Protein AF-A0A850NLE8-F1 (afdb_monomer)

Radius of gyration: 27.55 Å; Cα contacts (8 Å, |Δi|>4): 163; chains: 1; bounding box: 60×73×73 Å

Structure (mmCIF, N/CA/C/O backbone):
data_AF-A0A850NLE8-F1
#
_entry.id   AF-A0A850NLE8-F1
#
loop_
_atom_site.group_PDB
_atom_site.id
_atom_site.type_symbol
_atom_site.label_atom_id
_atom_site.label_alt_id
_atom_site.label_comp_id
_atom_site.label_asym_id
_atom_site.label_entity_id
_atom_site.label_seq_id
_atom_site.pdbx_PDB_ins_code
_atom_site.Cartn_x
_atom_site.Cartn_y
_atom_site.Cartn_z
_atom_site.occupancy
_atom_site.B_iso_or_equiv
_atom_site.auth_seq_id
_atom_site.auth_comp_id
_atom_site.auth_asym_id
_atom_site.auth_atom_id
_atom_site.pdbx_PDB_model_num
ATOM 1 N N . MET A 1 1 ? -23.170 -48.703 -25.202 1.00 55.44 1 MET A N 1
ATOM 2 C CA . MET A 1 1 ? -22.536 -47.476 -24.677 1.00 55.44 1 MET A CA 1
ATOM 3 C C . MET A 1 1 ? -23.096 -47.227 -23.287 1.00 55.44 1 MET A C 1
ATOM 5 O O . MET A 1 1 ? -24.312 -47.170 -23.138 1.00 55.44 1 MET A O 1
ATOM 9 N N . ASP A 1 2 ? -22.240 -47.233 -22.271 1.00 67.06 2 ASP A N 1
ATOM 10 C CA . ASP A 1 2 ? -22.662 -47.245 -20.869 1.00 67.06 2 ASP A CA 1
ATOM 11 C C . ASP A 1 2 ? -23.082 -45.834 -20.425 1.00 67.06 2 ASP A C 1
ATOM 13 O O . ASP A 1 2 ? -22.255 -44.921 -20.351 1.00 67.06 2 ASP A O 1
ATOM 17 N N . ARG A 1 3 ? -24.380 -45.639 -20.161 1.00 65.38 3 ARG A N 1
ATOM 18 C CA . ARG A 1 3 ? -24.982 -44.323 -19.859 1.00 65.38 3 ARG A CA 1
ATOM 19 C C . ARG A 1 3 ? -24.340 -43.651 -18.641 1.00 65.38 3 ARG A C 1
ATOM 21 O O . ARG A 1 3 ? -24.308 -42.428 -18.553 1.00 65.38 3 ARG A O 1
ATOM 28 N N . ARG A 1 4 ? -23.767 -44.444 -17.732 1.00 69.25 4 ARG A N 1
ATOM 29 C CA . ARG A 1 4 ? -23.094 -43.954 -16.524 1.00 69.25 4 ARG A CA 1
ATOM 30 C C . ARG A 1 4 ? -21.695 -43.385 -16.807 1.00 69.25 4 ARG A C 1
ATOM 32 O O . ARG A 1 4 ? -21.212 -42.571 -16.026 1.00 69.25 4 ARG A O 1
ATOM 39 N N . LYS A 1 5 ? -21.055 -43.761 -17.924 1.00 57.91 5 LYS A N 1
ATOM 40 C CA . LYS A 1 5 ? -19.767 -43.184 -18.350 1.00 57.91 5 LYS A CA 1
ATOM 41 C C . LYS A 1 5 ? -19.947 -41.849 -19.075 1.00 57.91 5 LYS A C 1
ATOM 43 O O . LYS A 1 5 ? -19.221 -40.918 -18.755 1.00 57.91 5 LYS A O 1
ATOM 48 N N . SER A 1 6 ? -20.960 -41.706 -19.937 1.00 57.41 6 SER A N 1
ATOM 49 C CA . SER A 1 6 ? -21.241 -40.427 -20.617 1.00 57.41 6 SER A CA 1
ATOM 50 C C . SER A 1 6 ? -21.606 -39.290 -19.657 1.00 57.41 6 SER A C 1
ATOM 52 O O . SER A 1 6 ? -21.217 -38.154 -19.899 1.00 57.41 6 SER A O 1
ATOM 54 N N . LEU A 1 7 ? -22.287 -39.580 -18.541 1.00 57.16 7 LEU A N 1
ATOM 55 C CA . LEU A 1 7 ? -22.604 -38.561 -17.530 1.00 57.16 7 LEU A CA 1
ATOM 56 C C . LEU A 1 7 ? -21.369 -38.085 -16.747 1.00 57.16 7 LEU A C 1
ATOM 58 O O . LEU A 1 7 ? -21.300 -36.918 -16.381 1.00 57.16 7 LEU A O 1
ATOM 62 N N . LYS A 1 8 ? -20.357 -38.941 -16.548 1.00 51.94 8 LYS A N 1
ATOM 63 C CA . LYS A 1 8 ? -19.088 -38.530 -15.919 1.00 51.94 8 LYS A CA 1
ATOM 64 C C . LYS A 1 8 ? -18.238 -37.653 -16.843 1.00 51.94 8 LYS A C 1
ATOM 66 O O . LYS A 1 8 ? -17.528 -36.780 -16.363 1.00 51.94 8 LYS A O 1
ATOM 71 N N . SER A 1 9 ? -18.339 -37.855 -18.155 1.00 54.16 9 SER A N 1
ATOM 72 C CA . SER A 1 9 ? -17.618 -37.063 -19.160 1.00 54.16 9 SER A CA 1
ATOM 73 C C . SER A 1 9 ? -18.205 -35.664 -19.376 1.00 54.16 9 SER A C 1
ATOM 75 O O . SER A 1 9 ? -17.470 -34.765 -19.758 1.00 54.16 9 SER A O 1
ATOM 77 N N . ILE A 1 10 ? -19.502 -35.463 -19.108 1.00 56.09 10 ILE A N 1
ATOM 78 C CA . ILE A 1 10 ? -20.155 -34.145 -19.208 1.00 56.09 10 ILE A CA 1
ATOM 79 C C . ILE A 1 10 ? -19.824 -33.263 -17.994 1.00 56.09 10 ILE A C 1
ATOM 81 O O . ILE A 1 10 ? -19.657 -32.060 -18.151 1.00 56.09 10 ILE A O 1
ATOM 85 N N . VAL A 1 11 ? -19.633 -33.851 -16.808 1.00 50.78 11 VAL A N 1
ATOM 86 C CA . VAL A 1 11 ? -19.236 -33.109 -15.593 1.00 50.78 11 VAL A CA 1
ATOM 87 C C . VAL A 1 11 ? -17.755 -32.699 -15.614 1.00 50.78 11 VAL A C 1
ATOM 89 O O . VAL A 1 11 ? -17.390 -31.696 -15.014 1.00 50.78 11 VAL A O 1
ATOM 92 N N . LEU A 1 12 ? -16.899 -33.413 -16.352 1.00 44.28 12 LEU A N 1
ATOM 93 C CA . LEU A 1 12 ? -15.485 -33.041 -16.518 1.00 44.28 12 LEU A CA 1
ATOM 94 C C . LEU A 1 12 ? -15.235 -31.991 -17.621 1.00 44.28 12 LEU A C 1
ATOM 96 O O . LEU A 1 12 ? -14.109 -31.526 -17.762 1.00 44.28 12 LEU A O 1
ATOM 100 N N . GLY A 1 13 ? -16.253 -31.627 -18.409 1.00 43.44 13 GLY A N 1
ATOM 101 C CA . GLY A 1 13 ? -16.110 -30.736 -19.568 1.00 43.44 13 GLY A CA 1
ATOM 102 C C . GLY A 1 13 ? -16.433 -29.259 -19.319 1.00 43.44 13 GLY A C 1
ATOM 103 O O . GLY A 1 13 ? -16.280 -28.460 -20.236 1.00 43.44 13 GLY A O 1
ATOM 104 N N . SER A 1 14 ? -16.890 -28.879 -18.122 1.00 43.62 14 SER A N 1
ATOM 105 C CA . SER A 1 14 ? -17.464 -27.548 -17.849 1.00 43.62 14 SER A CA 1
ATOM 106 C C . SER A 1 14 ? -16.644 -26.647 -16.912 1.00 43.62 14 SER A C 1
ATOM 108 O O . SER A 1 14 ? -17.160 -25.627 -16.473 1.00 43.62 14 SER A O 1
ATOM 110 N N . VAL A 1 15 ? -15.381 -26.970 -16.609 1.00 43.25 15 VAL A N 1
ATOM 111 C CA . VAL A 1 15 ? -14.569 -26.193 -15.637 1.00 43.25 15 VAL A CA 1
ATOM 112 C C . VAL A 1 15 ? -13.589 -25.195 -16.291 1.00 43.25 15 VAL A C 1
ATOM 114 O O . VAL A 1 15 ? -12.954 -24.414 -15.600 1.00 43.25 15 VAL A O 1
ATOM 117 N N . ALA A 1 16 ? -13.490 -25.117 -17.621 1.00 42.38 16 ALA A N 1
ATOM 118 C CA . ALA A 1 16 ? -12.456 -24.297 -18.278 1.00 42.38 16 ALA A CA 1
ATOM 119 C C . ALA A 1 16 ? -12.892 -22.890 -18.761 1.00 42.38 16 ALA A C 1
ATOM 121 O O . ALA A 1 16 ? -12.189 -22.296 -19.572 1.00 42.38 16 ALA A O 1
ATOM 122 N N . GLY A 1 17 ? -14.024 -22.329 -18.317 1.00 42.91 17 GLY A N 1
ATOM 123 C CA . GLY A 1 17 ? -14.514 -21.064 -18.894 1.00 42.91 17 GLY A CA 1
ATOM 124 C C . GLY A 1 17 ? -15.485 -20.265 -18.033 1.00 42.91 17 GLY A C 1
ATOM 125 O O . GLY A 1 17 ? -16.560 -19.916 -18.508 1.00 42.91 17 GLY A O 1
ATOM 126 N N . GLY A 1 18 ? -15.123 -19.987 -16.780 1.00 41.53 18 GLY A N 1
ATOM 127 C CA . GLY A 1 18 ? -15.963 -19.224 -15.854 1.00 41.53 18 GLY A CA 1
ATOM 128 C C . GLY A 1 18 ? -15.169 -18.385 -14.856 1.00 41.53 18 GLY A C 1
ATOM 129 O O . GLY A 1 18 ? -15.418 -18.482 -13.665 1.00 41.53 18 GLY A O 1
ATOM 130 N N . LEU A 1 19 ? -14.209 -17.586 -15.327 1.00 43.12 19 LEU A N 1
ATOM 131 C CA . LEU A 1 19 ? -13.630 -16.478 -14.556 1.00 43.12 19 LEU A CA 1
ATOM 132 C C . LEU A 1 19 ? -13.976 -15.168 -15.259 1.00 43.12 19 LEU A C 1
ATOM 134 O O . LEU A 1 19 ? -13.164 -14.576 -15.960 1.00 43.12 19 LEU A O 1
ATOM 138 N N . ALA A 1 20 ? -15.230 -14.759 -15.119 1.00 47.19 20 ALA A N 1
ATOM 139 C CA . ALA A 1 20 ? -15.647 -13.378 -15.292 1.00 47.19 20 ALA A CA 1
ATOM 140 C C . ALA A 1 20 ? -16.994 -13.207 -14.585 1.00 47.19 20 ALA A C 1
ATOM 142 O O . ALA A 1 20 ? -17.909 -13.995 -14.810 1.00 47.19 20 ALA A O 1
ATOM 143 N N . ILE A 1 21 ? -17.106 -12.126 -13.812 1.00 47.03 21 ILE A N 1
ATOM 144 C CA . ILE A 1 21 ? -18.276 -11.644 -13.060 1.00 47.03 21 ILE A CA 1
ATOM 145 C C . ILE A 1 21 ? -18.345 -12.119 -11.598 1.00 47.03 21 ILE A C 1
ATOM 147 O O . ILE A 1 21 ? -19.218 -12.883 -11.203 1.00 47.03 21 ILE A O 1
ATOM 151 N N . HIS A 1 22 ? -17.485 -11.525 -10.768 1.00 38.44 22 HIS A N 1
ATOM 152 C CA . HIS A 1 22 ? -17.896 -11.053 -9.445 1.00 38.44 22 HIS A CA 1
ATOM 153 C C . HIS A 1 22 ? -17.822 -9.523 -9.447 1.00 38.44 22 HIS A C 1
ATOM 155 O O . HIS A 1 22 ? -16.782 -8.920 -9.215 1.00 38.44 22 HIS A O 1
ATOM 161 N N . GLY A 1 23 ? -18.945 -8.900 -9.794 1.00 38.19 23 GLY A N 1
ATOM 162 C CA . GLY A 1 23 ? -19.205 -7.481 -9.605 1.00 38.19 23 GLY A CA 1
ATOM 163 C C . GLY A 1 23 ? -20.579 -7.348 -8.958 1.00 38.19 23 GLY A C 1
ATOM 164 O O . GLY A 1 23 ? -21.568 -7.787 -9.540 1.00 38.19 23 GLY A O 1
ATOM 165 N N . CYS A 1 24 ? -20.605 -6.755 -7.761 1.00 44.88 24 CYS A N 1
ATOM 166 C CA . CYS A 1 24 ? -21.780 -6.340 -6.979 1.00 44.88 24 CYS A CA 1
ATOM 167 C C . CYS A 1 24 ? -22.590 -7.425 -6.226 1.00 44.88 24 CYS A C 1
ATOM 169 O O . CYS A 1 24 ? -23.691 -7.767 -6.653 1.00 44.88 24 CYS A O 1
ATOM 171 N N . LYS A 1 25 ? -22.118 -7.849 -5.036 1.00 35.03 25 LYS A N 1
ATOM 172 C CA . LYS A 1 25 ? -22.811 -7.807 -3.710 1.00 35.03 25 LYS A CA 1
ATOM 173 C C . LYS A 1 25 ? -22.182 -8.774 -2.688 1.00 35.03 25 LYS A C 1
ATOM 175 O O . LYS A 1 25 ? -21.590 -9.762 -3.108 1.00 35.03 25 LYS A O 1
ATOM 180 N N . PRO A 1 26 ? -22.306 -8.491 -1.372 1.00 44.69 26 PRO A N 1
ATOM 181 C CA . PRO A 1 26 ? -21.491 -9.112 -0.342 1.00 44.69 26 PRO A CA 1
ATOM 182 C C . PRO A 1 26 ? -22.035 -10.499 -0.008 1.00 44.69 26 PRO A C 1
ATOM 184 O O . PRO A 1 26 ? -23.179 -10.654 0.423 1.00 44.69 26 PRO A O 1
ATOM 187 N N . SER A 1 27 ? -21.201 -11.505 -0.204 1.00 34.91 27 SER A N 1
ATOM 188 C CA . SER A 1 27 ? -21.327 -12.793 0.459 1.00 34.91 27 SER A CA 1
ATOM 189 C C . SER A 1 27 ? -20.101 -12.936 1.340 1.00 34.91 27 SER A C 1
ATOM 191 O O . SER A 1 27 ? -18.979 -12.894 0.850 1.00 34.91 27 SER A O 1
ATOM 193 N N . THR A 1 28 ? -20.357 -13.041 2.639 1.00 39.09 28 THR A N 1
ATOM 194 C CA . THR A 1 28 ? -19.422 -13.401 3.701 1.00 39.09 28 THR A CA 1
ATOM 195 C C . THR A 1 28 ? -18.919 -14.827 3.481 1.00 39.09 28 THR A C 1
ATOM 197 O O . THR A 1 28 ? -19.343 -15.778 4.130 1.00 39.09 28 THR A O 1
ATOM 200 N N . GLU A 1 29 ? -18.027 -14.977 2.516 1.00 37.56 29 GLU A N 1
ATOM 201 C CA . GLU A 1 29 ? -17.017 -16.023 2.498 1.00 37.56 29 GLU A CA 1
ATOM 202 C C . GLU A 1 29 ? -15.709 -15.264 2.684 1.00 37.56 29 GLU A C 1
ATOM 204 O O . GLU A 1 29 ? -15.444 -14.335 1.924 1.00 37.56 29 GLU A O 1
ATOM 209 N N . GLY A 1 30 ? -14.992 -15.558 3.775 1.00 37.97 30 GLY A N 1
ATOM 210 C CA . GLY A 1 30 ? -13.814 -14.796 4.177 1.00 37.97 30 GLY A CA 1
ATOM 211 C C . GLY A 1 30 ? -12.884 -14.608 2.990 1.00 37.97 30 GLY A C 1
ATOM 212 O O . GLY A 1 30 ? -12.596 -15.572 2.279 1.00 37.97 30 GLY A O 1
ATOM 213 N N . THR A 1 31 ? -12.481 -13.364 2.753 1.00 41.16 31 THR A N 1
ATOM 214 C CA . THR A 1 31 ? -11.562 -13.017 1.673 1.00 41.16 31 THR A CA 1
ATOM 215 C C . THR A 1 31 ? -10.220 -13.679 1.979 1.00 41.16 31 THR A C 1
ATOM 217 O O . THR A 1 31 ? -9.375 -13.107 2.662 1.00 41.16 31 THR A O 1
ATOM 220 N N . GLU A 1 32 ? -10.034 -14.929 1.553 1.00 45.91 32 GLU A N 1
ATOM 221 C CA . GLU A 1 32 ? -8.716 -15.548 1.551 1.00 45.91 32 GLU A CA 1
ATOM 222 C C . GLU A 1 32 ? -7.844 -14.732 0.600 1.00 45.91 32 GLU A C 1
ATOM 224 O O . GLU A 1 32 ? -8.217 -14.492 -0.553 1.00 45.91 32 GLU A O 1
ATOM 229 N N . LEU A 1 33 ? -6.695 -14.279 1.103 1.00 56.19 33 LEU A N 1
ATOM 230 C CA . LEU A 1 33 ? -5.654 -13.694 0.270 1.00 56.19 33 LEU A CA 1
ATOM 231 C C . LEU A 1 33 ? -5.384 -14.655 -0.886 1.00 56.19 33 LEU A C 1
ATOM 233 O O . LEU A 1 33 ? -5.132 -15.843 -0.669 1.00 56.19 33 LEU A O 1
ATOM 237 N N . THR A 1 34 ? -5.474 -14.159 -2.118 1.00 54.97 34 THR A N 1
ATOM 238 C CA . THR A 1 34 ? -5.181 -14.984 -3.285 1.00 54.97 34 THR A CA 1
ATOM 239 C C . THR A 1 34 ? -3.749 -15.490 -3.183 1.00 54.97 34 THR A C 1
ATOM 241 O O . THR A 1 34 ? -2.833 -14.689 -3.018 1.00 54.97 34 THR A O 1
ATOM 244 N N . GLU A 1 35 ? -3.546 -16.811 -3.272 1.00 52.66 35 GLU A N 1
ATOM 245 C CA . GLU A 1 35 ? -2.199 -17.390 -3.255 1.00 52.66 35 GLU A CA 1
ATOM 246 C C . GLU A 1 35 ? -1.383 -16.741 -4.381 1.00 52.66 35 GLU A C 1
ATOM 248 O O . GLU A 1 35 ? -1.706 -16.884 -5.568 1.00 52.66 35 GLU A O 1
ATOM 253 N N . ALA A 1 36 ? -0.347 -15.985 -4.008 1.00 54.59 36 ALA A N 1
ATOM 254 C CA . ALA A 1 36 ? 0.522 -15.342 -4.977 1.00 54.59 36 ALA A CA 1
ATOM 255 C C . ALA A 1 36 ? 1.112 -16.416 -5.913 1.00 54.59 36 ALA A C 1
ATOM 257 O O . ALA A 1 36 ? 1.503 -17.496 -5.455 1.00 54.59 36 ALA A O 1
ATOM 258 N N . PRO A 1 37 ? 1.203 -16.167 -7.233 1.00 51.59 37 PRO A N 1
ATOM 259 C CA . PRO A 1 37 ? 1.774 -17.141 -8.153 1.00 51.59 37 PRO A CA 1
ATOM 260 C C . PRO A 1 37 ? 3.197 -17.508 -7.713 1.00 51.59 37 PRO A C 1
ATOM 262 O O . PRO A 1 37 ? 4.004 -16.632 -7.407 1.00 51.59 37 PRO A O 1
ATOM 265 N N . LYS A 1 38 ? 3.534 -18.805 -7.709 1.00 53.28 38 LYS A N 1
ATOM 266 C CA . LYS A 1 38 ? 4.887 -19.288 -7.382 1.00 53.28 38 LYS A CA 1
ATOM 267 C C . LYS A 1 38 ? 5.873 -18.864 -8.473 1.00 53.28 38 LYS A C 1
ATOM 269 O O . LYS A 1 38 ? 6.105 -19.593 -9.439 1.00 53.28 38 LYS A O 1
ATOM 274 N N . ILE A 1 39 ? 6.434 -17.662 -8.347 1.00 54.84 39 ILE A N 1
ATOM 275 C CA . ILE A 1 39 ? 7.432 -17.139 -9.283 1.00 54.84 39 ILE A CA 1
ATOM 276 C C . ILE A 1 39 ? 8.771 -17.823 -8.996 1.00 54.84 39 ILE A C 1
ATOM 278 O O . ILE A 1 39 ? 9.413 -17.576 -7.978 1.00 54.84 39 ILE A O 1
ATOM 282 N N . THR A 1 40 ? 9.222 -18.678 -9.914 1.00 57.50 40 THR A N 1
ATOM 283 C CA . THR A 1 40 ? 10.575 -19.243 -9.872 1.00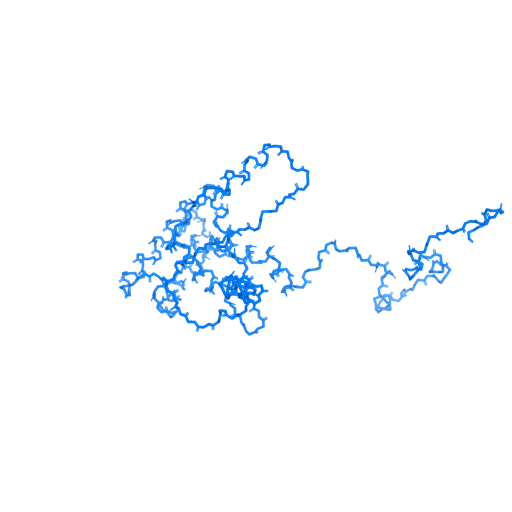 57.50 40 THR A CA 1
ATOM 284 C C . THR A 1 40 ? 11.531 -18.288 -10.578 1.00 57.50 40 THR A C 1
ATOM 286 O O . THR A 1 40 ? 11.570 -18.212 -11.804 1.00 57.50 40 THR A O 1
ATOM 289 N N . TYR A 1 41 ? 12.298 -17.519 -9.804 1.00 57.38 41 TYR A N 1
ATOM 290 C CA . TYR A 1 41 ? 13.336 -16.652 -10.358 1.00 57.38 41 TYR A CA 1
ATOM 291 C C . TYR A 1 41 ? 14.582 -17.482 -10.699 1.00 57.38 41 TYR A C 1
ATOM 293 O O . TYR A 1 41 ? 15.200 -18.043 -9.787 1.00 57.38 41 TYR A O 1
ATOM 301 N N . PRO A 1 42 ? 14.994 -17.574 -11.979 1.00 68.31 42 PRO A N 1
ATOM 302 C CA . PRO A 1 42 ? 16.270 -18.190 -12.310 1.00 68.31 42 PRO A CA 1
ATOM 303 C C . PRO A 1 42 ? 17.405 -17.376 -11.673 1.00 68.31 42 PRO A C 1
ATOM 305 O O . PRO A 1 42 ? 17.434 -16.153 -11.787 1.00 68.31 42 PRO A O 1
ATOM 308 N N . GLY A 1 43 ? 18.340 -18.055 -11.005 1.00 78.62 43 GLY A N 1
ATOM 309 C CA . GLY A 1 43 ? 19.531 -17.426 -10.417 1.00 78.62 43 GLY A CA 1
ATOM 310 C C . GLY A 1 43 ? 19.502 -17.189 -8.903 1.00 78.62 43 GLY A C 1
ATOM 311 O O . GLY A 1 43 ? 20.461 -16.619 -8.393 1.00 78.62 43 GLY A O 1
ATOM 312 N N . ARG A 1 44 ? 18.465 -17.640 -8.183 1.00 85.81 44 ARG A N 1
ATOM 313 C CA . ARG A 1 44 ? 18.450 -17.626 -6.708 1.00 85.81 44 ARG A CA 1
ATOM 314 C C . ARG A 1 44 ? 19.369 -18.694 -6.114 1.00 85.81 44 ARG A C 1
ATOM 316 O O . ARG A 1 44 ? 19.441 -19.809 -6.639 1.00 85.81 44 ARG A O 1
ATOM 323 N N . VAL A 1 45 ? 20.044 -18.373 -5.011 1.00 90.81 45 VAL A N 1
ATOM 324 C CA . VAL A 1 45 ? 20.811 -19.354 -4.226 1.00 90.81 45 VAL A CA 1
ATOM 325 C C . VAL A 1 45 ? 19.880 -20.169 -3.314 1.00 90.81 45 VAL A C 1
ATOM 327 O O . VAL A 1 45 ? 18.801 -19.688 -2.964 1.00 90.81 45 VAL A O 1
ATOM 330 N N . PRO A 1 46 ? 20.260 -21.393 -2.895 1.00 91.31 46 PRO A N 1
ATOM 331 C CA . PRO A 1 46 ? 19.407 -22.235 -2.052 1.00 91.31 46 PRO A CA 1
ATOM 332 C C . PRO A 1 46 ? 18.906 -21.552 -0.771 1.00 91.31 46 PRO A C 1
ATOM 334 O O . PRO A 1 46 ? 17.762 -21.761 -0.391 1.00 91.31 46 PRO A O 1
ATOM 337 N N . GLN A 1 47 ? 19.730 -20.702 -0.151 1.00 89.75 47 GLN A N 1
ATOM 338 C CA . GLN A 1 47 ? 19.369 -19.957 1.059 1.00 89.75 47 GLN A CA 1
ATOM 339 C C . GLN A 1 47 ? 18.237 -18.949 0.812 1.00 89.75 47 GLN A C 1
ATOM 341 O O . GLN A 1 47 ? 17.345 -18.823 1.640 1.00 89.75 47 GLN A O 1
ATOM 346 N N . GLU A 1 48 ? 18.241 -18.259 -0.334 1.00 90.19 48 GLU A N 1
ATOM 347 C CA . GLU A 1 48 ? 17.157 -17.333 -0.694 1.00 90.19 48 GLU A CA 1
ATOM 348 C C . GLU A 1 48 ? 15.846 -18.096 -0.927 1.00 90.19 48 GLU A C 1
ATOM 350 O O . GLU A 1 48 ? 14.778 -17.618 -0.566 1.00 90.19 48 GLU A O 1
ATOM 355 N N . LEU A 1 49 ? 15.912 -19.292 -1.525 1.00 89.25 49 LEU A N 1
ATOM 356 C CA . LEU A 1 49 ? 14.726 -20.122 -1.766 1.00 89.25 49 LEU A CA 1
ATOM 357 C C . LEU A 1 49 ? 14.107 -20.638 -0.463 1.00 89.25 49 LEU A C 1
ATOM 359 O O . LEU A 1 49 ? 12.884 -20.685 -0.354 1.00 89.25 49 LEU A O 1
ATOM 363 N N . GLU A 1 50 ? 14.940 -21.017 0.506 1.00 91.31 50 GLU A N 1
ATOM 364 C CA . GLU A 1 50 ? 14.495 -21.429 1.840 1.00 91.31 50 GLU A CA 1
ATOM 365 C C . GLU A 1 50 ? 13.778 -20.277 2.552 1.00 91.31 50 GLU A C 1
ATOM 367 O O . GLU A 1 50 ? 12.639 -20.452 2.970 1.00 91.31 50 GLU A O 1
ATOM 372 N N . GLN A 1 51 ? 14.373 -19.078 2.560 1.00 89.75 51 GLN A N 1
ATOM 373 C CA . GLN A 1 51 ? 13.757 -17.874 3.134 1.00 89.75 51 GLN A CA 1
ATOM 374 C C . GLN A 1 51 ? 12.430 -17.507 2.460 1.00 89.75 51 GLN A C 1
ATOM 376 O O . GLN A 1 51 ? 11.448 -17.214 3.133 1.00 89.75 51 GLN A O 1
ATOM 381 N N . ILE A 1 52 ? 12.369 -17.553 1.124 1.00 89.25 52 ILE A N 1
ATOM 382 C CA . ILE A 1 52 ? 11.123 -17.294 0.387 1.00 89.25 52 ILE A CA 1
ATOM 383 C C . ILE A 1 52 ? 10.045 -18.312 0.771 1.00 89.25 52 ILE A C 1
ATOM 385 O O . ILE A 1 52 ? 8.886 -17.937 0.913 1.00 89.25 52 ILE A O 1
ATOM 389 N N . THR A 1 53 ? 10.417 -19.584 0.927 1.00 90.25 53 THR A N 1
ATOM 390 C CA . THR A 1 53 ? 9.470 -20.638 1.313 1.00 90.25 53 THR A CA 1
ATOM 391 C C . THR A 1 53 ? 8.955 -20.406 2.733 1.00 90.25 53 THR A C 1
ATOM 393 O O . THR A 1 53 ? 7.753 -20.472 2.953 1.00 90.25 53 THR A O 1
ATOM 396 N N . GLU A 1 54 ? 9.839 -20.056 3.670 1.00 91.50 54 GLU A N 1
ATOM 397 C CA . GLU A 1 54 ? 9.470 -19.721 5.049 1.00 91.50 54 GLU A CA 1
ATOM 398 C C . GLU A 1 54 ? 8.474 -18.549 5.104 1.00 91.50 54 GLU A C 1
ATOM 400 O O . GLU A 1 54 ? 7.410 -18.676 5.707 1.00 91.50 54 GLU A O 1
ATOM 405 N N . LEU A 1 55 ? 8.748 -17.458 4.377 1.00 91.50 55 LEU A N 1
ATOM 406 C CA . LEU A 1 55 ? 7.846 -16.301 4.285 1.00 91.50 55 LEU A CA 1
ATOM 407 C C . LEU A 1 55 ? 6.507 -16.625 3.597 1.00 91.50 55 LEU A C 1
ATOM 409 O O . LEU A 1 55 ? 5.490 -15.998 3.890 1.00 91.50 55 LEU A O 1
ATOM 413 N N . GLN A 1 56 ? 6.489 -17.566 2.650 1.00 87.44 56 GLN A N 1
ATOM 414 C CA . GLN A 1 56 ? 5.257 -18.001 1.980 1.00 87.44 56 GLN A CA 1
ATOM 415 C C . GLN A 1 56 ? 4.380 -18.877 2.879 1.00 87.44 56 GLN A C 1
ATOM 417 O O . GLN A 1 56 ? 3.156 -18.803 2.770 1.00 87.44 56 GLN A O 1
ATOM 422 N N . ASP A 1 57 ? 4.993 -19.679 3.751 1.00 90.38 57 ASP A N 1
ATOM 423 C CA . ASP A 1 57 ? 4.295 -20.603 4.649 1.00 90.38 57 ASP A CA 1
ATOM 424 C C . ASP A 1 57 ? 3.799 -19.922 5.940 1.00 90.38 57 ASP A C 1
ATOM 426 O O . ASP A 1 57 ? 2.864 -20.409 6.582 1.00 90.38 57 ASP A O 1
ATOM 430 N N . GLU A 1 58 ? 4.400 -18.799 6.338 1.00 92.56 58 GLU A N 1
ATOM 431 C CA . GLU A 1 58 ? 3.929 -17.998 7.468 1.00 92.56 58 GLU A CA 1
ATOM 432 C C . GLU A 1 58 ? 2.598 -17.297 7.149 1.00 92.56 58 GLU A C 1
ATOM 434 O O . GLU A 1 58 ? 2.360 -16.858 6.026 1.00 92.56 58 GLU A O 1
ATOM 439 N N . GLN A 1 59 ? 1.733 -17.131 8.155 1.00 94.75 59 GLN A N 1
ATOM 440 C CA . GLN A 1 59 ? 0.539 -16.286 8.084 1.00 94.75 59 GLN A CA 1
ATOM 441 C C . GLN A 1 59 ? 0.634 -15.178 9.135 1.00 94.75 59 GLN A C 1
ATOM 443 O O . GLN A 1 59 ? 0.703 -15.459 10.333 1.00 94.75 59 GLN A O 1
ATOM 448 N N . PHE A 1 60 ? 0.596 -13.923 8.688 1.00 97.00 60 PHE A N 1
ATOM 449 C CA . PHE A 1 60 ? 0.660 -12.759 9.564 1.00 97.00 60 PHE A CA 1
ATOM 450 C C . PHE A 1 60 ? -0.742 -12.195 9.841 1.00 97.00 60 PHE A C 1
ATOM 452 O O . PHE A 1 60 ? -1.128 -12.091 11.008 1.00 97.00 60 PHE A O 1
ATOM 459 N N . LEU A 1 61 ? -1.532 -11.884 8.815 1.00 97.81 61 LEU A N 1
ATOM 460 C CA . LEU A 1 61 ? -2.890 -11.362 8.957 1.00 97.81 61 LEU A CA 1
ATOM 461 C C . LEU A 1 61 ? -3.917 -12.495 9.069 1.00 97.81 61 LEU A C 1
ATOM 463 O O . LEU A 1 61 ? -3.910 -13.482 8.324 1.00 97.81 61 LEU A O 1
ATOM 467 N N . ASN A 1 62 ? -4.853 -12.333 9.999 1.00 97.62 62 ASN A N 1
ATOM 468 C CA . ASN A 1 62 ? -6.032 -13.186 10.097 1.00 97.62 62 ASN A CA 1
ATOM 469 C C . ASN A 1 62 ? -7.155 -12.707 9.144 1.00 97.62 62 ASN A C 1
ATOM 471 O O . ASN A 1 62 ? -7.095 -11.586 8.641 1.00 97.62 62 ASN A O 1
ATOM 475 N N . PRO A 1 63 ? -8.218 -13.506 8.913 1.00 97.94 63 PRO A N 1
ATOM 476 C CA . PRO A 1 63 ? -9.274 -13.142 7.962 1.00 97.94 63 PRO A CA 1
ATOM 477 C C . PRO A 1 63 ? -9.973 -11.806 8.250 1.00 97.94 63 PRO A C 1
ATOM 479 O O . PRO A 1 63 ? -10.277 -11.058 7.327 1.00 97.94 63 PRO A O 1
ATOM 482 N N . HIS A 1 64 ? -10.204 -11.475 9.523 1.00 97.94 64 HIS A N 1
ATOM 483 C CA . HIS A 1 64 ? -10.810 -10.195 9.883 1.00 97.94 64 HIS A CA 1
ATOM 484 C C . HIS A 1 64 ? -9.852 -9.031 9.574 1.00 97.94 64 HIS A C 1
ATOM 486 O O . HIS A 1 64 ? -10.280 -8.030 9.008 1.00 97.94 64 HIS A O 1
ATOM 492 N N . GLU A 1 65 ? -8.562 -9.172 9.891 1.00 98.56 65 GLU A N 1
ATOM 493 C CA . GLU A 1 65 ? -7.541 -8.159 9.592 1.00 98.56 65 GLU A CA 1
ATOM 494 C C . GLU A 1 65 ? -7.392 -7.926 8.082 1.00 98.56 65 GLU A C 1
ATOM 496 O O . GLU A 1 65 ? -7.282 -6.776 7.661 1.00 98.56 65 GLU A O 1
ATOM 501 N N . VAL A 1 66 ? -7.448 -8.991 7.271 1.00 98.56 66 VAL A N 1
ATOM 502 C CA . VAL A 1 66 ? -7.452 -8.895 5.802 1.00 98.56 66 VAL A CA 1
ATOM 503 C C . VAL A 1 66 ? -8.647 -8.073 5.326 1.00 98.56 66 VAL A C 1
ATOM 505 O O . VAL A 1 66 ? -8.458 -7.107 4.598 1.00 98.56 66 VAL A O 1
ATOM 508 N N . GLU A 1 67 ? -9.864 -8.391 5.775 1.00 98.44 67 GLU A N 1
ATOM 509 C CA . GLU A 1 67 ? -11.076 -7.669 5.367 1.00 98.44 67 GLU A CA 1
ATOM 510 C C . GLU A 1 67 ? -11.059 -6.190 5.787 1.00 98.44 67 GLU A C 1
ATOM 512 O O . GLU A 1 67 ? -11.372 -5.310 4.982 1.00 98.44 67 GLU A O 1
ATOM 517 N N . THR A 1 68 ? -10.656 -5.895 7.027 1.00 98.62 68 THR A N 1
ATOM 518 C CA . THR A 1 68 ? -10.537 -4.517 7.527 1.00 98.62 68 THR A CA 1
ATOM 519 C C . THR A 1 68 ? -9.488 -3.730 6.739 1.00 98.62 68 THR A C 1
ATOM 521 O O . THR A 1 68 ? -9.724 -2.576 6.370 1.00 98.62 68 THR A O 1
ATOM 524 N N . LEU A 1 69 ? -8.348 -4.351 6.425 1.00 98.56 69 LEU A N 1
ATOM 525 C CA . LEU A 1 69 ? -7.284 -3.716 5.655 1.00 98.56 69 LEU A CA 1
ATOM 526 C C . LEU A 1 69 ? -7.670 -3.528 4.180 1.00 98.56 69 LEU A C 1
ATOM 528 O O . LEU A 1 69 ? -7.355 -2.487 3.615 1.00 98.56 69 LEU A O 1
ATOM 532 N N . THR A 1 70 ? -8.411 -4.465 3.580 1.00 98.56 70 THR A N 1
ATOM 533 C CA . THR A 1 70 ? -9.003 -4.332 2.237 1.00 98.56 70 THR A CA 1
ATOM 534 C C . THR A 1 70 ? -9.867 -3.076 2.147 1.00 98.56 70 THR A C 1
ATOM 536 O O . THR A 1 70 ? -9.637 -2.234 1.280 1.00 98.56 70 THR A O 1
ATOM 539 N N . VAL A 1 71 ? -10.804 -2.899 3.087 1.00 98.50 71 VAL A N 1
ATOM 540 C CA . VAL A 1 71 ? -11.660 -1.703 3.144 1.00 98.50 71 VAL A CA 1
ATOM 541 C C . VAL A 1 71 ? -10.823 -0.433 3.312 1.00 98.50 71 VAL A C 1
ATOM 543 O O . VAL A 1 71 ? -11.033 0.547 2.599 1.00 98.50 71 VAL A O 1
ATOM 546 N N . LEU A 1 72 ? -9.844 -0.440 4.220 1.00 98.75 72 LEU A N 1
ATOM 547 C CA . LEU A 1 72 ? -8.966 0.708 4.450 1.00 98.75 72 LEU A CA 1
ATOM 548 C C . LEU A 1 72 ? -8.155 1.087 3.199 1.00 98.75 72 LEU A C 1
ATOM 550 O O . LEU A 1 72 ? -8.085 2.265 2.847 1.00 98.75 72 LEU A O 1
ATOM 5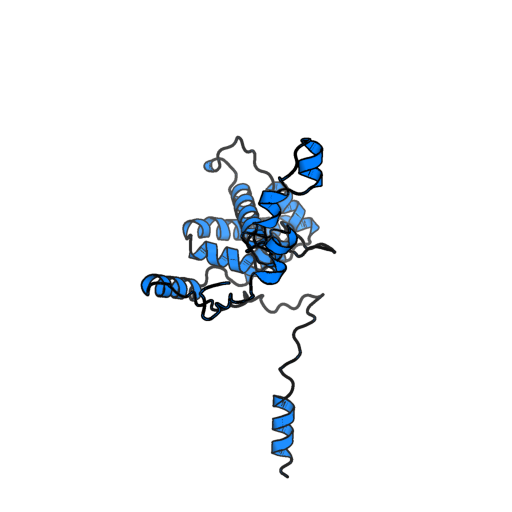54 N N . CYS A 1 73 ? -7.557 0.111 2.517 1.00 98.69 73 CYS A N 1
ATOM 555 C CA . CYS A 1 73 ? -6.782 0.330 1.299 1.00 98.69 73 CYS A CA 1
ATOM 556 C C . CYS A 1 73 ? -7.649 0.882 0.159 1.00 98.69 73 CYS A C 1
ATOM 558 O O . CYS A 1 73 ? -7.216 1.809 -0.526 1.00 98.69 73 CYS A O 1
ATOM 560 N N . ASP A 1 74 ? -8.878 0.387 -0.009 1.00 98.31 74 ASP A N 1
ATOM 561 C CA . ASP A 1 74 ? -9.812 0.902 -1.019 1.00 98.31 74 ASP A CA 1
ATOM 562 C C . ASP A 1 74 ? -10.343 2.304 -0.684 1.00 98.31 74 ASP A C 1
ATOM 564 O O . ASP A 1 74 ? -10.642 3.078 -1.589 1.00 98.31 74 ASP A O 1
ATOM 568 N N . LEU A 1 75 ? -10.412 2.687 0.595 1.00 98.12 75 LEU A N 1
ATOM 569 C CA . LEU A 1 75 ? -10.704 4.072 0.986 1.00 98.12 75 LEU A CA 1
ATOM 570 C C . LEU A 1 75 ? -9.527 5.017 0.704 1.00 98.12 75 LEU A C 1
ATOM 572 O O . LEU A 1 75 ? -9.741 6.185 0.376 1.00 98.12 75 LEU A O 1
ATOM 576 N N . ILE A 1 76 ? -8.291 4.525 0.835 1.00 98.19 76 ILE A N 1
ATOM 577 C CA . ILE A 1 76 ? -7.069 5.287 0.541 1.00 98.19 76 ILE A CA 1
ATOM 578 C C . ILE A 1 76 ? -6.894 5.482 -0.970 1.00 98.19 76 ILE A C 1
ATOM 580 O O . ILE A 1 76 ? -6.557 6.585 -1.405 1.00 98.19 76 ILE A O 1
ATOM 584 N N . LEU A 1 77 ? -7.110 4.428 -1.759 1.00 97.81 77 LEU A N 1
ATOM 585 C CA . LEU A 1 77 ? -6.994 4.444 -3.215 1.00 97.81 77 LEU A CA 1
ATOM 586 C C . LEU A 1 77 ? -8.216 3.758 -3.857 1.00 97.81 77 LEU A C 1
ATOM 588 O O . LEU A 1 77 ? -8.150 2.579 -4.224 1.00 97.81 77 LEU A O 1
ATOM 592 N N . PRO A 1 78 ? -9.338 4.490 -3.989 1.00 96.81 78 PRO A N 1
ATOM 593 C CA . PRO A 1 78 ? -10.574 3.940 -4.528 1.00 96.81 78 PRO A CA 1
ATOM 594 C C . PRO A 1 78 ? -10.499 3.749 -6.041 1.00 96.81 78 PRO A C 1
ATOM 596 O O . PRO A 1 78 ? -9.935 4.570 -6.766 1.00 96.81 78 PRO A O 1
ATOM 599 N N . ALA A 1 79 ? -11.166 2.704 -6.531 1.00 95.38 79 ALA A N 1
ATOM 600 C CA . ALA A 1 79 ? -11.417 2.547 -7.957 1.00 95.38 79 ALA A CA 1
ATOM 601 C C . ALA A 1 79 ? -12.286 3.698 -8.494 1.00 95.38 79 ALA A C 1
ATOM 603 O O . ALA A 1 79 ? -13.162 4.232 -7.807 1.00 95.38 79 ALA A O 1
ATOM 604 N N . THR A 1 80 ? -12.091 4.043 -9.763 1.00 93.25 80 THR A N 1
ATOM 605 C CA . THR A 1 80 ? -12.932 5.002 -10.488 1.00 93.25 80 THR A CA 1
ATOM 606 C C . THR A 1 80 ? -13.558 4.331 -11.714 1.00 93.25 80 THR A C 1
ATOM 608 O O . THR A 1 80 ? -13.492 3.116 -11.880 1.00 93.25 80 THR A O 1
ATOM 611 N N . GLN A 1 81 ? -14.210 5.104 -12.589 1.00 92.25 81 GLN A N 1
ATOM 612 C CA . GLN A 1 81 ? -14.716 4.560 -13.857 1.00 92.25 81 GLN A CA 1
ATOM 613 C C . GLN A 1 81 ? -13.590 4.162 -14.820 1.00 92.25 81 GLN A C 1
ATOM 615 O O . GLN A 1 81 ? -13.783 3.271 -15.644 1.00 92.25 81 GLN A O 1
ATOM 620 N N . GLU A 1 82 ? -12.446 4.840 -14.734 1.00 91.75 82 GLU A N 1
ATOM 621 C CA . GLU A 1 82 ? -11.306 4.663 -15.637 1.00 91.75 82 GLU A CA 1
ATOM 622 C C . GLU A 1 82 ? -10.193 3.825 -14.995 1.00 91.75 82 GLU A C 1
ATOM 624 O O . GLU A 1 82 ? -9.567 3.009 -15.670 1.00 91.75 82 GLU A O 1
ATOM 629 N N . TYR A 1 83 ? -9.998 3.986 -13.685 1.00 92.75 83 TYR A N 1
ATOM 630 C CA . TYR A 1 83 ? -8.867 3.439 -12.938 1.00 92.75 83 TYR A CA 1
ATOM 631 C C . TYR A 1 83 ? -9.287 2.386 -11.918 1.00 92.75 83 TYR A C 1
ATOM 633 O O . TYR A 1 83 ? -10.409 2.396 -11.404 1.00 92.75 83 TYR A O 1
ATOM 641 N N . LYS A 1 84 ? -8.364 1.470 -11.632 1.00 95.31 84 LYS A N 1
ATOM 642 C CA . LYS A 1 84 ? -8.553 0.365 -10.690 1.00 95.31 84 LYS A CA 1
ATOM 643 C C . LYS A 1 84 ? -8.248 0.793 -9.253 1.00 95.31 84 LYS A C 1
ATOM 645 O O . LYS A 1 84 ? -7.557 1.780 -9.041 1.00 95.31 84 LYS A O 1
ATOM 650 N N . GLY A 1 85 ? -8.806 0.078 -8.277 1.00 95.56 85 GLY A N 1
ATOM 651 C CA . GLY A 1 85 ? -8.603 0.347 -6.850 1.00 95.56 85 GLY A CA 1
ATOM 652 C C . GLY A 1 85 ? -7.486 -0.500 -6.246 1.00 95.56 85 GLY A C 1
ATOM 653 O O . GLY A 1 85 ? -6.980 -1.425 -6.887 1.00 95.56 85 GLY A O 1
ATOM 654 N N . ALA A 1 86 ? -7.126 -0.223 -4.992 1.00 97.38 86 ALA A N 1
ATOM 655 C CA . ALA A 1 86 ? -6.094 -0.974 -4.273 1.00 97.38 86 ALA A CA 1
ATOM 656 C C . ALA A 1 86 ? -6.340 -2.495 -4.285 1.00 97.38 86 ALA A C 1
ATOM 658 O O . ALA A 1 86 ? -5.417 -3.271 -4.546 1.00 97.38 86 ALA A O 1
ATOM 659 N N . SER A 1 87 ? -7.584 -2.926 -4.070 1.00 95.06 87 SER A N 1
ATOM 660 C CA . SER A 1 87 ? -7.950 -4.346 -4.061 1.00 95.06 87 SER A CA 1
ATOM 661 C C . SER A 1 87 ? -7.798 -5.045 -5.413 1.00 95.06 87 SER A C 1
ATOM 663 O O . SER A 1 87 ? -7.514 -6.240 -5.444 1.00 95.06 87 SER A O 1
ATOM 665 N N . ASP A 1 88 ? -7.922 -4.334 -6.541 1.00 95.75 88 ASP A N 1
ATOM 666 C CA . ASP A 1 88 ? -7.682 -4.929 -7.865 1.00 95.75 88 ASP A CA 1
ATOM 667 C C . ASP A 1 88 ? -6.210 -5.358 -8.046 1.00 95.75 88 ASP A C 1
ATOM 669 O O . ASP A 1 88 ? -5.918 -6.211 -8.886 1.00 95.75 88 ASP A O 1
ATOM 673 N N . ALA A 1 89 ? -5.285 -4.761 -7.283 1.00 95.25 89 ALA A N 1
ATOM 674 C CA . ALA A 1 89 ? -3.842 -4.978 -7.375 1.00 95.25 89 ALA A CA 1
ATOM 675 C C . ALA A 1 89 ? -3.262 -5.864 -6.254 1.00 95.25 89 ALA A C 1
ATOM 677 O O . ALA A 1 89 ? -2.042 -5.925 -6.122 1.00 95.25 89 ALA A O 1
ATOM 678 N N . ASP A 1 90 ? -4.109 -6.531 -5.458 1.00 95.56 90 ASP A N 1
ATOM 679 C CA . ASP A 1 90 ? -3.707 -7.363 -4.308 1.00 95.56 90 ASP A CA 1
ATOM 680 C C . ASP A 1 90 ? -2.759 -6.639 -3.326 1.00 95.56 90 ASP A C 1
ATOM 682 O O . ASP A 1 90 ? -1.761 -7.168 -2.830 1.00 95.56 90 ASP A O 1
ATOM 686 N N . VAL A 1 91 ? -3.069 -5.370 -3.039 1.00 98.00 91 VAL A N 1
ATOM 687 C CA . VAL A 1 91 ? -2.279 -4.545 -2.111 1.00 98.00 91 VAL A CA 1
ATOM 688 C C . VAL A 1 91 ? -2.228 -5.154 -0.707 1.00 98.00 91 VAL A C 1
ATOM 690 O O . VAL A 1 91 ? -1.210 -5.034 -0.026 1.00 98.00 91 VAL A O 1
ATOM 693 N N . VAL A 1 92 ? -3.291 -5.828 -0.262 1.00 98.19 92 VAL A N 1
ATOM 694 C CA . VAL A 1 92 ? -3.310 -6.471 1.060 1.00 98.19 92 VAL A CA 1
ATOM 695 C C . VAL A 1 92 ? -2.373 -7.678 1.098 1.00 98.19 92 VAL A C 1
ATOM 697 O O . VAL A 1 92 ? -1.650 -7.824 2.080 1.00 98.19 92 VAL A O 1
ATOM 700 N N . GLY A 1 93 ? -2.279 -8.468 0.021 1.00 96.56 93 GLY A N 1
ATOM 701 C CA . GLY A 1 93 ? -1.255 -9.507 -0.115 1.00 96.56 93 GLY A CA 1
ATOM 702 C C . GLY A 1 93 ? 0.171 -8.943 -0.069 1.00 96.56 93 GLY A C 1
ATOM 703 O O . GLY A 1 93 ? 1.059 -9.530 0.552 1.00 96.56 93 GLY A O 1
ATOM 704 N N . PHE A 1 94 ? 0.395 -7.753 -0.636 1.00 97.56 94 PHE A N 1
ATOM 705 C CA . PHE A 1 94 ? 1.667 -7.039 -0.481 1.00 97.56 94 PHE A CA 1
ATOM 706 C C . PHE A 1 94 ? 1.928 -6.606 0.973 1.00 97.56 94 PHE A C 1
ATOM 708 O O . PHE A 1 94 ? 3.034 -6.807 1.471 1.00 97.56 94 PHE A O 1
ATOM 715 N N . ILE A 1 95 ? 0.941 -6.044 1.679 1.00 98.31 95 ILE A N 1
ATOM 716 C CA . ILE A 1 95 ? 1.105 -5.636 3.087 1.00 98.31 95 ILE A CA 1
ATOM 717 C C . ILE A 1 95 ? 1.352 -6.852 3.993 1.00 98.31 95 ILE A C 1
ATOM 719 O O . ILE A 1 95 ? 2.216 -6.785 4.865 1.00 98.31 95 ILE A O 1
ATOM 723 N N . GLU A 1 96 ? 0.650 -7.962 3.754 1.00 97.81 96 GLU A N 1
ATOM 724 C CA . GLU A 1 96 ? 0.887 -9.257 4.403 1.00 97.81 96 GLU A CA 1
ATOM 725 C C . GLU A 1 96 ? 2.351 -9.680 4.247 1.00 97.81 96 GLU A C 1
ATOM 727 O O . GLU A 1 96 ? 3.026 -9.971 5.234 1.00 97.81 96 GLU A O 1
ATOM 732 N N . PHE A 1 97 ? 2.867 -9.664 3.014 1.00 96.31 97 PHE A N 1
ATOM 733 C CA . PHE A 1 97 ? 4.264 -9.987 2.734 1.00 96.31 97 PHE A CA 1
ATOM 734 C C . PHE A 1 97 ? 5.232 -9.041 3.459 1.00 96.31 97 PHE A C 1
ATOM 736 O O . PHE A 1 97 ? 6.175 -9.505 4.094 1.00 96.31 97 PHE A O 1
ATOM 743 N N . MET A 1 98 ? 4.980 -7.728 3.427 1.00 97.38 98 MET A N 1
ATOM 744 C CA . MET A 1 98 ? 5.824 -6.743 4.113 1.00 97.38 98 MET A CA 1
ATOM 745 C C . MET A 1 98 ? 5.835 -6.933 5.634 1.00 97.38 98 MET A C 1
ATOM 747 O O . MET A 1 98 ? 6.865 -6.705 6.262 1.00 97.38 98 MET A O 1
ATOM 751 N N . GLY A 1 99 ? 4.718 -7.357 6.231 1.00 96.94 99 GLY A N 1
ATOM 752 C CA . GLY A 1 99 ? 4.644 -7.683 7.656 1.00 96.94 99 GLY A CA 1
ATOM 753 C C . GLY A 1 99 ? 5.482 -8.907 8.043 1.00 96.94 99 GLY A C 1
ATOM 754 O O . GLY A 1 99 ? 6.005 -8.952 9.156 1.00 96.94 99 GLY A O 1
ATOM 755 N N . LYS A 1 100 ? 5.647 -9.870 7.129 1.00 96.44 100 LYS A N 1
ATOM 756 C CA . LYS A 1 100 ? 6.506 -11.051 7.322 1.00 96.44 100 LYS A CA 1
ATOM 757 C C . LYS A 1 100 ? 7.982 -10.726 7.098 1.00 96.44 100 LYS A C 1
ATOM 759 O O . LYS A 1 100 ? 8.816 -11.052 7.928 1.00 96.44 100 LYS A O 1
ATOM 764 N N . ASP A 1 101 ? 8.298 -10.031 6.005 1.00 95.06 101 ASP A N 1
ATOM 765 C CA . ASP A 1 101 ? 9.680 -9.685 5.637 1.00 95.06 101 ASP A CA 1
ATOM 766 C C . ASP A 1 101 ? 10.295 -8.636 6.582 1.00 95.06 101 ASP A C 1
ATOM 768 O O . ASP A 1 101 ? 11.487 -8.662 6.889 1.00 95.06 101 ASP A O 1
ATOM 772 N N . VAL A 1 102 ? 9.473 -7.713 7.093 1.00 96.31 102 VAL A N 1
ATOM 773 C CA . VAL A 1 102 ? 9.895 -6.642 7.999 1.00 96.31 102 VAL A CA 1
ATOM 774 C C . VAL A 1 102 ? 9.101 -6.732 9.300 1.00 96.31 102 VAL A C 1
ATOM 776 O O . VAL A 1 102 ? 8.186 -5.945 9.551 1.00 96.31 102 VAL A O 1
ATOM 779 N N . GLU A 1 103 ? 9.492 -7.668 10.170 1.00 95.38 103 GLU A N 1
ATOM 780 C CA . GLU A 1 103 ? 8.807 -7.963 11.443 1.00 95.38 103 GLU A CA 1
ATOM 781 C C . GLU A 1 103 ? 8.530 -6.721 12.312 1.00 95.38 103 GLU A C 1
ATOM 783 O O . GLU A 1 103 ? 7.534 -6.658 13.034 1.00 95.38 103 GLU A O 1
ATOM 788 N N . THR A 1 104 ? 9.374 -5.685 12.229 1.00 97.50 104 THR A N 1
ATOM 789 C CA . THR A 1 104 ? 9.186 -4.434 12.982 1.00 97.50 104 THR A CA 1
ATOM 790 C C . THR A 1 104 ? 7.914 -3.673 12.602 1.00 97.50 104 THR A C 1
ATOM 792 O O . THR A 1 104 ? 7.489 -2.820 13.374 1.00 97.50 104 THR A O 1
ATOM 795 N N . LEU A 1 105 ? 7.301 -3.960 11.447 1.00 97.88 105 LEU A N 1
ATOM 796 C CA . LEU A 1 105 ? 6.020 -3.376 11.033 1.00 97.88 105 LEU A CA 1
ATOM 797 C C . LEU A 1 105 ? 4.816 -4.043 11.714 1.00 97.88 105 LEU A C 1
ATOM 799 O O . LEU A 1 105 ? 3.754 -3.426 11.815 1.00 97.88 105 LEU A O 1
ATOM 803 N N . GLN A 1 106 ? 4.956 -5.287 12.185 1.00 97.81 106 GLN A N 1
ATOM 804 C CA . GLN A 1 106 ? 3.829 -6.075 12.689 1.00 97.81 106 GLN A CA 1
ATOM 805 C C . GLN A 1 106 ? 3.070 -5.410 13.850 1.00 97.81 106 GLN A C 1
ATOM 807 O O . GLN A 1 106 ? 1.833 -5.395 13.801 1.00 97.81 106 GLN A O 1
ATOM 812 N N . PRO A 1 107 ? 3.740 -4.847 14.883 1.00 98.06 107 PRO A N 1
ATOM 813 C CA . PRO A 1 107 ? 3.041 -4.215 15.998 1.00 98.06 107 PRO A CA 1
ATOM 814 C C . PRO A 1 107 ? 2.229 -2.992 15.566 1.00 98.06 107 PRO A C 1
ATOM 816 O O . PRO A 1 107 ? 1.119 -2.800 16.058 1.00 98.06 107 PRO A O 1
ATOM 819 N N . ASP A 1 108 ? 2.752 -2.202 14.626 1.00 97.94 108 ASP A N 1
ATOM 820 C CA . ASP A 1 108 ? 2.087 -0.993 14.139 1.00 97.94 108 ASP A CA 1
ATOM 821 C C . ASP A 1 108 ? 0.864 -1.339 13.283 1.00 97.94 108 ASP A C 1
ATOM 823 O O . ASP A 1 108 ? -0.197 -0.739 13.457 1.00 97.94 108 ASP A O 1
ATOM 827 N N . ILE A 1 109 ? 0.977 -2.350 12.411 1.00 98.50 109 ILE A N 1
ATOM 828 C CA . ILE A 1 109 ? -0.139 -2.817 11.577 1.00 98.50 109 ILE A CA 1
ATOM 829 C C . ILE A 1 109 ? -1.262 -3.383 12.454 1.00 98.50 109 ILE A C 1
ATOM 831 O O . ILE A 1 109 ? -2.389 -2.890 12.395 1.00 98.50 109 ILE A O 1
ATOM 835 N N . ARG A 1 110 ? -0.974 -4.374 13.312 1.00 98.31 110 ARG A N 1
ATOM 836 C CA . ARG A 1 110 ? -2.011 -4.986 14.165 1.00 98.31 110 ARG A CA 1
ATOM 837 C C . ARG A 1 110 ? -2.570 -3.998 15.182 1.00 98.31 110 ARG A C 1
ATOM 839 O O . ARG A 1 110 ? -3.781 -3.935 15.375 1.00 98.31 110 ARG A O 1
ATOM 846 N N . GLY A 1 111 ? -1.706 -3.202 15.813 1.00 98.50 111 GLY A N 1
ATOM 847 C CA . GLY A 1 111 ? -2.125 -2.190 16.780 1.00 98.50 111 GLY A CA 1
ATOM 848 C C . GLY A 1 111 ? -3.065 -1.156 16.161 1.00 98.50 111 GLY A C 1
ATOM 849 O O . GLY A 1 111 ? -4.043 -0.759 16.791 1.00 98.50 111 GLY A O 1
ATOM 850 N N . GLY A 1 112 ? -2.811 -0.752 14.916 1.00 98.62 112 GLY A N 1
ATOM 851 C CA . GLY A 1 112 ? -3.662 0.189 14.199 1.00 98.62 112 GLY A CA 1
ATOM 852 C C . GLY A 1 112 ? -4.990 -0.394 13.729 1.00 98.62 112 GLY A C 1
ATOM 853 O O . GLY A 1 112 ? -6.016 0.272 13.858 1.00 98.62 112 GLY A O 1
ATOM 854 N N . LEU A 1 113 ? -5.005 -1.652 13.274 1.00 98.69 113 LEU A N 1
ATOM 855 C CA . LEU A 1 113 ? -6.250 -2.366 12.966 1.00 98.69 113 LEU A CA 1
ATOM 856 C C . LEU A 1 113 ? -7.129 -2.499 14.220 1.00 98.69 113 LEU A C 1
ATOM 858 O O . LEU A 1 113 ? -8.293 -2.108 14.203 1.00 98.69 113 LEU A O 1
ATOM 862 N N . MET A 1 114 ? -6.543 -2.907 15.353 1.00 98.56 114 MET A N 1
ATOM 863 C CA . MET A 1 114 ? -7.249 -2.943 16.641 1.00 98.56 114 MET A CA 1
ATOM 864 C C . MET A 1 114 ? -7.785 -1.567 17.055 1.00 98.56 114 MET A C 1
ATOM 866 O O . MET A 1 114 ? -8.882 -1.464 17.611 1.00 98.56 114 MET A O 1
ATOM 870 N N . TRP A 1 115 ? -7.015 -0.502 16.812 1.00 98.69 115 TRP A N 1
ATOM 871 C CA . TRP A 1 115 ? -7.451 0.863 17.090 1.00 98.69 115 TRP A CA 1
ATOM 872 C C . TRP A 1 115 ? -8.653 1.259 16.224 1.00 98.69 115 TRP A C 1
ATOM 874 O O . TRP A 1 115 ? -9.604 1.826 16.765 1.00 98.69 115 TRP A O 1
ATOM 884 N N . LEU A 1 116 ? -8.657 0.924 14.927 1.00 98.56 116 LEU A N 1
ATOM 885 C CA . LEU A 1 116 ? -9.775 1.213 14.021 1.00 98.56 116 LEU A CA 1
ATOM 886 C C . LEU A 1 116 ? -11.064 0.548 14.494 1.00 98.56 116 LEU A C 1
ATOM 888 O O . LEU A 1 116 ? -12.087 1.224 14.627 1.00 98.56 116 LEU A O 1
ATOM 892 N N . ASP A 1 117 ? -11.013 -0.744 14.816 1.00 98.50 117 ASP A N 1
ATOM 893 C CA . ASP A 1 117 ? -12.195 -1.451 15.301 1.00 98.50 117 ASP A CA 1
ATOM 894 C C . ASP A 1 117 ? -12.658 -0.928 16.650 1.00 98.50 117 ASP A C 1
ATOM 896 O O . ASP A 1 117 ? -13.859 -0.771 16.866 1.00 98.50 117 ASP A O 1
ATOM 900 N N . HIS A 1 118 ? -11.739 -0.606 17.562 1.00 98.62 118 HIS A N 1
ATOM 901 C CA . HIS A 1 118 ? -12.111 -0.018 18.844 1.00 98.62 118 HIS A CA 1
ATOM 902 C C . HIS A 1 118 ? -12.783 1.351 18.668 1.00 98.62 118 HIS A C 1
ATOM 904 O O . HIS A 1 118 ? -13.816 1.620 19.291 1.00 98.62 118 HIS A O 1
ATOM 910 N N . LYS A 1 119 ? -12.220 2.206 17.809 1.00 98.56 119 LYS A N 1
ATOM 911 C CA . LYS A 1 119 ? -12.745 3.537 17.502 1.00 98.56 119 LYS A CA 1
ATOM 912 C C . LYS A 1 119 ? -14.136 3.446 16.874 1.00 98.56 119 LYS A C 1
ATOM 914 O O . LYS A 1 119 ? -15.062 4.079 17.378 1.00 98.56 119 LYS A O 1
ATOM 919 N N . SER A 1 120 ? -14.302 2.592 15.865 1.00 98.69 120 SER A N 1
ATOM 920 C CA . SER A 1 120 ? -15.588 2.359 15.203 1.00 98.69 120 SER A CA 1
ATOM 921 C C . SER A 1 120 ? -16.630 1.769 16.152 1.00 98.69 120 SER A C 1
ATOM 923 O O . SER A 1 120 ? -17.749 2.275 16.238 1.00 98.69 120 SER A O 1
ATOM 925 N N . ASN A 1 121 ? -16.265 0.769 16.959 1.00 98.44 121 ASN A N 1
ATOM 926 C CA . ASN A 1 121 ? -17.186 0.196 17.940 1.00 98.44 121 ASN A CA 1
ATOM 927 C C . ASN A 1 121 ? -17.625 1.235 18.979 1.00 98.44 121 ASN A C 1
ATOM 929 O O . ASN A 1 121 ? -18.787 1.257 19.379 1.00 98.44 121 ASN A O 1
ATOM 933 N N . THR A 1 122 ? -16.720 2.119 19.397 1.00 98.44 122 THR A N 1
ATOM 934 C CA . THR A 1 122 ? -17.026 3.164 20.381 1.00 98.44 122 THR A CA 1
ATOM 935 C C . THR A 1 122 ? -17.966 4.231 19.819 1.00 98.44 122 THR A C 1
ATOM 937 O O . THR A 1 122 ? -18.868 4.680 20.525 1.00 98.44 122 THR A O 1
ATOM 940 N N . GLU A 1 123 ? -17.779 4.645 18.564 1.00 98.19 123 GLU 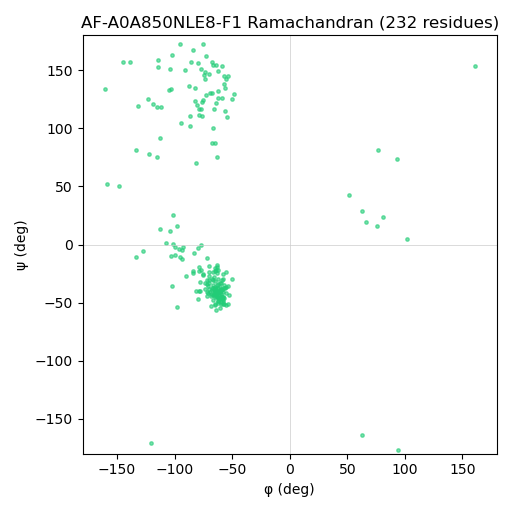A N 1
ATOM 941 C CA . GLU A 1 123 ? -18.553 5.740 17.961 1.00 98.19 123 GLU A CA 1
ATOM 942 C C . GLU A 1 123 ? -19.835 5.272 17.261 1.00 98.19 123 GLU A C 1
ATOM 944 O O . GLU A 1 123 ? -20.804 6.031 17.159 1.00 98.19 123 GLU A O 1
ATOM 949 N N . HIS A 1 124 ? -19.858 4.029 16.778 1.00 98.12 124 HIS A N 1
ATOM 950 C CA . HIS A 1 124 ? -20.896 3.516 15.879 1.00 98.12 124 HIS A CA 1
ATOM 951 C C . HIS A 1 124 ? -21.444 2.135 16.269 1.00 98.12 124 HIS A C 1
ATOM 953 O O . HIS A 1 124 ? -22.477 1.732 15.736 1.00 98.12 124 HIS A O 1
ATOM 959 N N . GLY A 1 125 ? -20.817 1.430 17.217 1.00 98.25 125 GLY A N 1
ATOM 960 C CA . GLY A 1 125 ? -21.287 0.129 17.709 1.00 98.25 125 GLY A CA 1
ATOM 961 C C . GLY A 1 125 ? -21.037 -1.051 16.766 1.00 98.25 125 GLY A C 1
ATOM 962 O O . GLY A 1 125 ? -21.682 -2.086 16.932 1.00 98.25 125 GLY A O 1
ATOM 963 N N . VAL A 1 126 ? -20.154 -0.889 15.777 1.00 98.50 126 VAL A N 1
ATOM 964 C CA . VAL A 1 126 ? -19.788 -1.911 14.781 1.00 98.50 126 VAL A CA 1
ATOM 965 C C . VAL A 1 126 ? -18.279 -1.907 14.515 1.00 98.50 126 VAL A C 1
ATOM 967 O O . VAL A 1 126 ? -17.613 -0.890 14.733 1.00 98.50 126 VAL A O 1
ATOM 970 N N . GLU A 1 127 ? -17.744 -3.026 14.022 1.00 98.38 127 GLU A N 1
ATOM 971 C CA . GLU A 1 127 ? -16.368 -3.129 13.507 1.00 98.38 127 GLU A CA 1
ATOM 972 C C . GLU A 1 127 ? -16.149 -2.145 12.346 1.00 98.38 127 GLU A C 1
ATOM 974 O O . GLU A 1 127 ? -17.099 -1.765 11.658 1.00 98.38 127 GLU A O 1
ATOM 979 N N . PHE A 1 128 ? -14.908 -1.708 12.117 1.00 98.69 128 PHE A N 1
ATOM 980 C CA . PHE A 1 128 ? -14.623 -0.667 11.123 1.00 98.69 128 PHE A CA 1
ATOM 981 C C . PHE A 1 128 ? -15.062 -1.079 9.714 1.00 98.69 128 PHE A C 1
ATOM 983 O O . PHE A 1 128 ? -15.685 -0.291 9.002 1.00 98.69 128 PHE A O 1
ATOM 990 N N . LYS A 1 129 ? -14.807 -2.335 9.331 1.00 98.12 129 LYS A N 1
ATOM 991 C CA . LYS A 1 129 ? -15.213 -2.892 8.030 1.00 98.12 129 LYS A CA 1
ATOM 992 C C . LYS A 1 129 ? -16.733 -2.941 7.816 1.00 98.12 129 LYS A C 1
ATOM 994 O O . LYS A 1 129 ? -17.178 -2.914 6.673 1.00 98.12 129 LYS A O 1
ATOM 999 N N . ASP A 1 130 ? -17.508 -2.982 8.901 1.00 98.38 130 ASP A N 1
ATOM 1000 C CA . ASP A 1 130 ? -18.974 -3.064 8.882 1.00 98.38 130 ASP A CA 1
ATOM 1001 C C . ASP A 1 130 ? -19.645 -1.685 9.008 1.00 98.38 130 ASP A C 1
ATOM 1003 O O . ASP A 1 130 ? -20.860 -1.554 8.820 1.00 98.38 130 ASP A O 1
ATOM 1007 N N . ALA A 1 131 ? -18.875 -0.645 9.340 1.00 98.44 131 ALA A N 1
ATOM 1008 C CA . ALA A 1 131 ? -19.354 0.727 9.368 1.00 98.44 131 ALA A CA 1
ATOM 1009 C C . ALA A 1 131 ? -19.698 1.231 7.955 1.00 98.44 131 ALA A C 1
ATOM 1011 O O . ALA A 1 131 ? -19.171 0.769 6.946 1.00 98.44 131 ALA A O 1
ATOM 1012 N N . THR A 1 132 ? -20.599 2.212 7.876 1.00 98.56 132 THR A N 1
ATOM 1013 C CA . THR A 1 132 ? -20.891 2.897 6.605 1.00 98.56 132 THR A CA 1
ATOM 1014 C C . THR A 1 132 ? -19.660 3.649 6.098 1.00 98.56 132 THR A C 1
ATOM 1016 O O . THR A 1 132 ? -18.825 4.081 6.892 1.00 98.56 132 THR A O 1
ATOM 1019 N N . GLU A 1 133 ? -19.564 3.866 4.787 1.00 98.19 133 GLU A N 1
ATOM 1020 C CA . GLU A 1 133 ? -18.439 4.598 4.192 1.00 98.19 133 GLU A CA 1
ATOM 1021 C C . GLU A 1 133 ? -18.285 6.002 4.803 1.00 98.19 133 GLU A C 1
ATOM 1023 O O . GLU A 1 133 ? -17.172 6.460 5.059 1.00 98.19 133 GLU A O 1
ATOM 1028 N N . GLU A 1 134 ? -19.395 6.681 5.112 1.00 98.38 134 GLU A N 1
ATOM 1029 C CA . GLU A 1 134 ? -19.376 7.981 5.784 1.00 98.38 134 GLU A CA 1
ATOM 1030 C C . GLU A 1 134 ? -18.788 7.906 7.201 1.00 98.38 134 GLU A C 1
ATOM 1032 O O . GLU A 1 134 ? -18.031 8.790 7.599 1.00 98.38 134 GLU A O 1
ATOM 1037 N N . GLN A 1 135 ? -19.111 6.855 7.957 1.00 98.50 135 GLN A N 1
ATOM 1038 C CA . GLN A 1 135 ? -18.559 6.613 9.295 1.00 98.50 135 GLN A CA 1
ATOM 1039 C C . GLN A 1 135 ? -17.068 6.272 9.234 1.00 98.50 135 GLN A C 1
ATOM 1041 O O . GLN A 1 135 ? -16.274 6.824 9.993 1.00 98.50 135 GLN A O 1
ATOM 1046 N N . GLN A 1 136 ? -16.679 5.413 8.290 1.00 98.56 136 GLN A N 1
ATOM 1047 C CA . GLN A 1 136 ? -15.281 5.063 8.053 1.00 98.56 136 GLN A CA 1
ATOM 1048 C C . GLN A 1 136 ? -14.466 6.318 7.738 1.00 98.56 136 GLN A C 1
ATOM 1050 O O . GLN A 1 136 ? -13.471 6.591 8.407 1.00 98.56 136 GLN A O 1
ATOM 1055 N N . LYS A 1 137 ? -14.925 7.138 6.785 1.00 98.12 137 LYS A N 1
ATOM 1056 C CA . LYS A 1 137 ? -14.261 8.399 6.430 1.00 98.12 137 LYS A CA 1
ATOM 1057 C C . LYS A 1 137 ? -14.196 9.374 7.596 1.00 98.12 137 LYS A C 1
ATOM 1059 O O . LYS A 1 137 ? -13.140 9.951 7.811 1.00 98.12 137 LYS A O 1
ATOM 1064 N N . ALA A 1 138 ? -15.255 9.507 8.395 1.00 98.12 138 ALA A N 1
ATOM 1065 C CA . ALA A 1 138 ? -15.235 10.382 9.567 1.00 98.12 138 ALA A CA 1
ATOM 1066 C C . ALA A 1 138 ? -14.143 9.989 10.582 1.00 98.12 138 ALA A C 1
ATOM 1068 O O . ALA A 1 138 ? -13.485 10.865 11.145 1.00 98.12 138 ALA A O 1
ATOM 1069 N N . ILE A 1 139 ? -13.913 8.686 10.784 1.00 98.38 139 ILE A N 1
ATOM 1070 C CA . ILE A 1 139 ? -12.806 8.184 11.611 1.00 98.38 139 ILE A CA 1
ATOM 1071 C C . ILE A 1 139 ? -11.455 8.508 10.957 1.00 98.38 139 ILE A C 1
ATOM 1073 O O . ILE A 1 139 ? -10.556 9.024 11.625 1.00 98.38 139 ILE A O 1
ATOM 1077 N N . LEU A 1 140 ? -11.312 8.223 9.657 1.00 98.38 140 LEU A N 1
ATOM 1078 C CA . LEU A 1 140 ? -10.055 8.401 8.925 1.00 98.38 140 LEU A CA 1
ATOM 1079 C C . LEU A 1 140 ? -9.651 9.873 8.773 1.00 98.38 140 LEU A C 1
ATOM 1081 O O . LEU A 1 140 ? -8.473 10.194 8.909 1.00 98.38 140 LEU A O 1
ATOM 1085 N N . ASP A 1 141 ? -10.601 10.784 8.568 1.00 97.25 141 ASP A N 1
ATOM 1086 C CA . ASP A 1 141 ? -10.355 12.227 8.452 1.00 97.25 141 ASP A CA 1
ATOM 1087 C C . ASP A 1 141 ? -9.663 12.791 9.704 1.00 97.25 141 ASP A C 1
ATOM 1089 O O . ASP A 1 141 ? -8.863 13.725 9.612 1.00 97.25 141 ASP A O 1
ATOM 1093 N N . GLY A 1 142 ? -9.910 12.188 10.873 1.00 95.75 142 GLY A N 1
ATOM 1094 C CA . GLY A 1 142 ? -9.255 12.549 12.129 1.00 95.75 142 GLY A CA 1
ATOM 1095 C C . GLY A 1 142 ? -7.770 12.176 12.207 1.00 95.75 142 GLY A C 1
ATOM 1096 O O . GLY A 1 142 ? -7.059 12.725 13.048 1.00 95.75 142 GLY A O 1
ATOM 1097 N N . ILE A 1 143 ? -7.295 11.266 11.351 1.00 96.88 143 ILE A N 1
ATOM 1098 C CA . ILE A 1 143 ? -5.929 10.713 11.393 1.00 96.88 143 ILE A CA 1
ATOM 1099 C C . ILE A 1 143 ? -5.177 10.821 10.058 1.00 96.88 143 ILE A C 1
ATOM 1101 O O . ILE A 1 143 ? -3.992 10.495 9.988 1.00 96.88 143 ILE A O 1
ATOM 1105 N N . ALA A 1 144 ? -5.842 11.288 8.995 1.00 95.56 144 ALA A N 1
ATOM 1106 C CA . ALA A 1 144 ? -5.324 11.260 7.628 1.00 95.56 144 ALA A CA 1
ATOM 1107 C C . ALA A 1 144 ? -4.108 12.171 7.386 1.00 95.56 144 ALA A C 1
ATOM 1109 O O . ALA A 1 144 ? -3.306 11.941 6.467 1.00 95.56 144 ALA A O 1
ATOM 1110 N N . TYR A 1 145 ? -3.963 13.207 8.212 1.00 90.75 145 TYR A N 1
ATOM 1111 C CA . TYR A 1 145 ? -2.964 14.253 8.053 1.00 90.75 145 TYR A CA 1
ATOM 1112 C C . TYR A 1 145 ? -2.092 14.354 9.299 1.00 90.75 145 TYR A C 1
ATOM 1114 O O . TYR A 1 145 ? -2.585 14.555 10.406 1.00 90.75 145 TYR A O 1
ATOM 1122 N N . TYR A 1 146 ? -0.779 14.251 9.099 1.00 89.50 146 TYR A N 1
ATOM 1123 C CA . TYR A 1 146 ? 0.210 14.518 10.134 1.00 89.50 146 TYR A CA 1
ATOM 1124 C C . TYR A 1 146 ? 0.863 15.881 9.903 1.00 89.50 146 TYR A C 1
ATOM 1126 O O . TYR A 1 146 ? 1.009 16.319 8.760 1.00 89.50 146 TYR A O 1
ATOM 1134 N N . ASP A 1 147 ? 1.299 16.524 10.984 1.00 90.56 147 ASP A N 1
ATOM 1135 C CA . ASP A 1 147 ? 2.172 17.692 10.903 1.00 90.56 147 ASP A CA 1
ATOM 1136 C C . ASP A 1 147 ? 3.612 17.229 10.604 1.00 90.56 147 ASP A C 1
ATOM 1138 O O . ASP A 1 147 ? 4.193 16.491 11.415 1.00 90.56 147 ASP A O 1
ATOM 1142 N N . PRO A 1 148 ? 4.196 17.598 9.447 1.00 88.56 148 PRO A N 1
ATOM 1143 C CA . PRO A 1 148 ? 5.543 17.178 9.086 1.00 88.56 148 PRO A CA 1
ATOM 1144 C C . PRO A 1 148 ? 6.629 17.708 10.019 1.00 88.56 148 PRO A C 1
ATOM 1146 O O . PRO A 1 148 ? 7.675 17.066 10.112 1.00 88.56 148 PRO A O 1
ATOM 1149 N N . GLU A 1 149 ? 6.369 18.792 10.748 1.00 94.38 149 GLU A N 1
ATOM 1150 C CA . GLU A 1 149 ? 7.316 19.372 11.700 1.00 94.38 149 GLU A CA 1
ATOM 1151 C C . GLU A 1 149 ? 7.348 18.610 13.034 1.00 94.38 149 GLU A C 1
ATOM 1153 O O . GLU A 1 149 ? 8.328 18.699 13.774 1.00 94.38 149 GLU A O 1
ATOM 1158 N N . VAL A 1 150 ? 6.310 17.822 13.343 1.00 93.38 150 VAL A N 1
ATOM 1159 C CA . VAL A 1 150 ? 6.270 16.985 14.550 1.00 93.38 150 VAL A CA 1
ATOM 1160 C C . VAL A 1 150 ? 7.034 15.686 14.283 1.00 93.38 150 VAL A C 1
ATOM 1162 O O . VAL A 1 150 ? 6.672 14.968 13.348 1.00 93.38 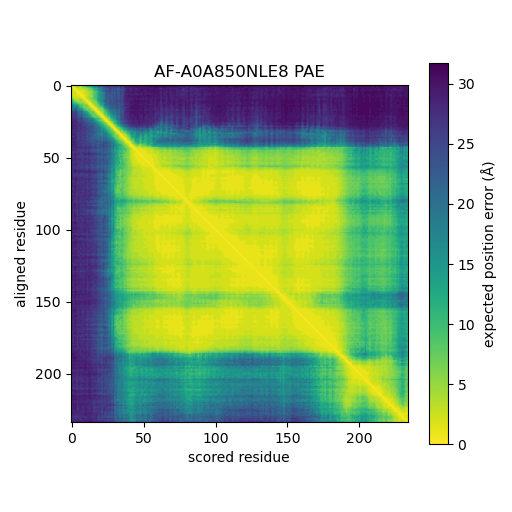150 VAL A O 1
ATOM 1165 N N . PRO A 1 151 ? 8.057 15.324 15.077 1.00 93.94 151 PRO A N 1
ATOM 1166 C CA . PRO A 1 151 ? 8.767 14.054 14.935 1.00 93.94 151 PRO A CA 1
ATOM 1167 C C . PRO A 1 151 ? 7.837 12.839 15.049 1.00 93.94 151 PRO A C 1
ATOM 1169 O O . PRO A 1 151 ? 6.897 12.837 15.838 1.00 93.94 151 PRO A O 1
ATOM 1172 N N . GLY A 1 152 ? 8.112 11.768 14.297 1.00 90.50 152 GLY A N 1
ATOM 1173 C CA . GLY A 1 152 ? 7.245 10.580 14.260 1.00 90.50 152 GLY A CA 1
ATOM 1174 C C . GLY A 1 152 ? 6.982 9.951 15.634 1.00 90.50 152 GLY A C 1
ATOM 1175 O O . GLY A 1 152 ? 5.861 9.552 15.921 1.00 90.50 152 GLY A O 1
ATOM 1176 N N . ASN A 1 153 ? 7.976 9.941 16.521 1.00 92.94 153 ASN A N 1
ATOM 1177 C CA . ASN A 1 153 ? 7.866 9.419 17.887 1.00 92.94 153 ASN A CA 1
ATOM 1178 C C . ASN A 1 153 ? 7.019 10.291 18.836 1.00 92.94 153 ASN A C 1
ATOM 1180 O O . ASN A 1 153 ? 6.724 9.854 19.944 1.00 92.94 153 ASN A O 1
ATOM 1184 N N . GLU A 1 154 ? 6.666 11.512 18.434 1.00 95.62 154 GLU A N 1
ATOM 1185 C CA . GLU A 1 154 ? 5.818 12.434 19.202 1.00 95.62 154 GLU A CA 1
ATOM 1186 C C . GLU A 1 154 ? 4.383 12.499 18.657 1.00 95.62 154 GLU A C 1
ATOM 1188 O O . GLU A 1 154 ? 3.496 13.068 19.295 1.00 95.62 154 GLU A O 1
ATOM 1193 N N . ARG A 1 155 ? 4.132 11.907 17.482 1.00 94.69 155 ARG A N 1
ATOM 1194 C CA . ARG A 1 155 ? 2.804 11.864 16.863 1.00 94.69 155 ARG A CA 1
ATOM 1195 C C . ARG A 1 155 ? 1.911 10.822 17.542 1.00 94.69 155 ARG A C 1
ATOM 1197 O O . ARG A 1 155 ? 2.416 9.798 18.009 1.00 94.69 155 ARG A O 1
ATOM 1204 N N . PRO A 1 156 ? 0.582 11.031 17.538 1.00 96.31 156 PRO A N 1
ATOM 1205 C CA . PRO A 1 156 ? -0.358 9.991 17.928 1.00 96.31 156 PRO A CA 1
ATOM 1206 C C . PRO A 1 156 ? -0.145 8.717 17.105 1.00 96.31 156 PRO A C 1
ATOM 1208 O O . PRO A 1 156 ? 0.149 8.771 15.906 1.00 96.31 156 PRO A O 1
ATOM 1211 N N . PHE A 1 157 ? -0.291 7.569 17.759 1.00 97.19 157 PHE A N 1
ATOM 1212 C CA . PHE A 1 157 ? -0.025 6.266 17.156 1.00 97.19 157 PHE A CA 1
ATOM 1213 C C . PHE A 1 157 ? -0.888 6.030 15.909 1.00 97.19 157 PHE A C 1
ATOM 1215 O O . PHE A 1 157 ? -0.377 5.645 14.863 1.00 97.19 157 PHE A O 1
ATOM 1222 N N . GLU A 1 158 ? -2.177 6.345 15.991 1.00 97.50 158 GLU A N 1
ATOM 1223 C CA . GLU A 1 158 ? -3.161 6.187 14.924 1.00 97.50 158 GLU A CA 1
ATOM 1224 C C . GLU A 1 158 ? -2.822 6.995 13.661 1.00 97.50 158 GLU A C 1
ATOM 1226 O O . GLU A 1 158 ? -3.045 6.534 12.542 1.00 97.50 158 GLU A O 1
ATOM 1231 N N . VAL A 1 159 ? -2.199 8.165 13.827 1.00 97.62 159 VAL A N 1
ATOM 1232 C CA . VAL A 1 159 ? -1.743 9.015 12.718 1.00 97.62 159 VAL A CA 1
ATOM 1233 C C . VAL A 1 159 ? -0.533 8.386 12.020 1.00 97.62 159 VAL A C 1
ATOM 1235 O O . VAL A 1 159 ? -0.439 8.389 10.786 1.00 97.62 159 VAL A O 1
ATOM 1238 N N . ASN A 1 160 ? 0.397 7.822 12.797 1.00 97.12 160 ASN A N 1
ATOM 1239 C CA . ASN A 1 160 ? 1.540 7.089 12.253 1.00 97.12 160 ASN A CA 1
ATOM 1240 C C . ASN A 1 160 ? 1.095 5.808 11.543 1.00 97.12 160 ASN A C 1
ATOM 1242 O O . ASN A 1 160 ? 1.553 5.551 10.432 1.00 97.12 160 ASN A O 1
ATOM 1246 N N . PHE A 1 161 ? 0.169 5.055 12.137 1.00 98.06 161 PHE A N 1
ATOM 1247 C CA . PHE A 1 161 ? -0.428 3.870 11.531 1.00 98.06 161 PHE A CA 1
ATOM 1248 C C . PHE A 1 161 ? -1.085 4.193 10.185 1.00 98.06 161 PHE A C 1
ATOM 1250 O O . PHE A 1 161 ? -0.763 3.558 9.180 1.0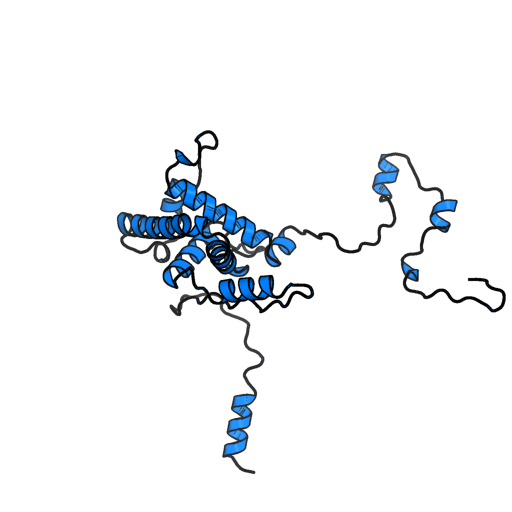0 98.06 161 PHE A O 1
ATOM 1257 N N . PHE A 1 162 ? -1.949 5.213 10.124 1.00 98.31 162 PHE A N 1
ATOM 1258 C CA . PHE A 1 162 ? -2.590 5.583 8.862 1.00 98.31 162 PHE A CA 1
ATOM 1259 C C . PHE A 1 162 ? -1.560 6.006 7.810 1.00 98.31 162 PHE A C 1
ATOM 1261 O O . PHE A 1 162 ? -1.649 5.616 6.646 1.00 98.31 162 PHE A O 1
ATOM 1268 N N . SER A 1 163 ? -0.534 6.757 8.220 1.00 97.06 163 SER A N 1
ATOM 1269 C CA . SER A 1 163 ? 0.564 7.146 7.330 1.00 97.06 163 SER A CA 1
ATOM 1270 C C . SER A 1 163 ? 1.337 5.933 6.800 1.00 97.06 163 SER A C 1
ATOM 1272 O O . SER A 1 163 ? 1.654 5.895 5.611 1.00 97.06 163 SER A O 1
ATOM 1274 N N . LEU A 1 164 ? 1.611 4.939 7.652 1.00 97.69 164 LEU A N 1
ATOM 1275 C CA . LEU A 1 164 ? 2.255 3.681 7.276 1.00 97.69 164 LEU A CA 1
ATOM 1276 C C . LEU A 1 164 ? 1.415 2.924 6.241 1.00 97.69 164 LEU A C 1
ATOM 1278 O O . LEU A 1 164 ? 1.918 2.626 5.158 1.00 97.69 164 LEU A O 1
ATOM 1282 N N . VAL A 1 165 ? 0.137 2.664 6.533 1.00 98.44 165 VAL A N 1
ATOM 1283 C CA . VAL A 1 165 ? -0.741 1.906 5.627 1.00 98.44 165 VAL A CA 1
ATOM 1284 C C . VAL A 1 165 ? -0.967 2.651 4.317 1.00 98.44 165 VAL A C 1
ATOM 1286 O O . VAL A 1 165 ? -0.931 2.028 3.258 1.00 98.44 165 VAL A O 1
ATOM 1289 N N . ARG A 1 166 ? -1.110 3.982 4.335 1.00 98.31 166 ARG A N 1
ATOM 1290 C CA . ARG A 1 166 ? -1.181 4.788 3.107 1.00 98.31 166 ARG A CA 1
ATOM 1291 C C . ARG A 1 166 ? 0.069 4.623 2.252 1.00 98.31 166 ARG A C 1
ATOM 1293 O O . ARG A 1 166 ? -0.040 4.405 1.048 1.00 98.31 166 ARG A O 1
ATOM 1300 N N . ASN A 1 167 ? 1.252 4.697 2.857 1.00 97.94 167 ASN A N 1
ATOM 1301 C CA . ASN A 1 167 ? 2.507 4.543 2.126 1.00 97.94 167 ASN A CA 1
ATOM 1302 C C . ASN A 1 167 ? 2.657 3.132 1.547 1.00 97.94 167 ASN A C 1
ATOM 1304 O O . ASN A 1 167 ? 3.053 2.991 0.389 1.00 97.94 167 ASN A O 1
ATOM 1308 N N . LEU A 1 168 ? 2.300 2.098 2.312 1.00 98.62 168 LEU A N 1
ATOM 1309 C CA . LEU A 1 168 ? 2.285 0.720 1.823 1.00 98.62 168 LEU A CA 1
ATOM 1310 C C . LEU A 1 168 ? 1.245 0.518 0.714 1.00 98.62 168 LEU A C 1
ATOM 1312 O O . LEU A 1 168 ? 1.553 -0.141 -0.270 1.00 98.62 168 LEU A O 1
ATOM 1316 N N . THR A 1 169 ? 0.070 1.144 0.816 1.00 98.69 169 THR A N 1
ATOM 1317 C CA . THR A 1 169 ? -0.992 1.074 -0.202 1.00 98.69 169 THR A CA 1
ATOM 1318 C C . THR A 1 169 ? -0.520 1.653 -1.528 1.00 98.69 169 THR A C 1
ATOM 1320 O O . THR A 1 169 ? -0.601 0.999 -2.565 1.00 98.69 169 THR A O 1
ATOM 1323 N N . MET A 1 170 ? 0.047 2.860 -1.490 1.00 98.38 170 MET A N 1
ATOM 1324 C CA . MET A 1 170 ? 0.577 3.520 -2.683 1.00 98.38 170 MET A CA 1
ATOM 1325 C C . MET A 1 170 ? 1.765 2.750 -3.267 1.00 98.38 170 MET A C 1
ATOM 1327 O O . MET A 1 170 ? 1.869 2.611 -4.484 1.00 98.38 170 MET A O 1
ATOM 1331 N N . THR A 1 171 ? 2.642 2.214 -2.412 1.00 98.19 171 THR A N 1
ATOM 1332 C CA . THR A 1 171 ? 3.783 1.398 -2.851 1.00 98.19 171 THR A CA 1
ATOM 1333 C C . THR A 1 171 ? 3.307 0.111 -3.516 1.00 98.19 171 THR A C 1
ATOM 1335 O O . THR A 1 171 ? 3.700 -0.161 -4.647 1.00 98.19 171 THR A O 1
ATOM 1338 N N . GLY A 1 172 ? 2.430 -0.653 -2.862 1.00 97.94 172 GLY A N 1
ATOM 1339 C CA . GLY A 1 172 ? 1.875 -1.895 -3.396 1.00 97.94 172 GLY A CA 1
ATOM 1340 C C . GLY A 1 172 ? 1.168 -1.671 -4.731 1.00 97.94 172 GLY A C 1
ATOM 1341 O O . GLY A 1 172 ? 1.443 -2.372 -5.701 1.00 97.94 172 GLY A O 1
ATOM 1342 N N . PHE A 1 173 ? 0.337 -0.629 -4.833 1.00 98.31 173 PHE A N 1
ATOM 1343 C CA . PHE A 1 173 ? -0.394 -0.356 -6.067 1.00 98.31 173 PHE A CA 1
ATOM 1344 C C . PHE A 1 173 ? 0.526 0.089 -7.210 1.00 98.31 173 PHE A C 1
ATOM 1346 O O . PHE A 1 173 ? 0.515 -0.528 -8.273 1.00 98.31 173 PHE A O 1
ATOM 1353 N N . TYR A 1 174 ? 1.369 1.108 -7.012 1.00 97.25 174 TYR A N 1
ATOM 1354 C CA . TYR A 1 174 ? 2.198 1.667 -8.093 1.00 97.25 174 TYR A CA 1
ATOM 1355 C C . TYR A 1 174 ? 3.466 0.861 -8.407 1.00 97.25 174 TYR A C 1
ATOM 1357 O O . TYR A 1 174 ? 4.177 1.184 -9.359 1.00 97.25 174 TYR A O 1
ATOM 1365 N N . THR A 1 175 ? 3.737 -0.213 -7.661 1.00 95.56 175 THR A N 1
ATOM 1366 C CA . THR A 1 175 ? 4.719 -1.243 -8.050 1.00 95.56 175 THR A CA 1
ATOM 1367 C C . THR A 1 175 ? 4.072 -2.484 -8.668 1.00 95.56 175 THR A C 1
ATOM 1369 O O . THR A 1 175 ? 4.773 -3.323 -9.236 1.00 95.56 175 THR A O 1
ATOM 1372 N N . SER A 1 176 ? 2.740 -2.587 -8.628 1.00 95.50 176 SER A N 1
ATOM 1373 C CA . SER A 1 176 ? 1.993 -3.629 -9.326 1.00 95.50 176 SER A CA 1
ATOM 1374 C C . SER A 1 176 ? 1.970 -3.389 -10.837 1.00 95.50 176 SER A C 1
ATOM 1376 O O . SER A 1 176 ? 2.163 -2.275 -11.333 1.00 95.50 176 SER A O 1
ATOM 1378 N N . LYS A 1 177 ? 1.643 -4.442 -11.594 1.00 93.00 177 LYS A N 1
ATOM 1379 C CA . LYS A 1 177 ? 1.412 -4.334 -13.039 1.00 93.00 177 LYS A CA 1
ATOM 1380 C C . LYS A 1 177 ? 0.333 -3.293 -13.372 1.00 93.00 177 LYS A C 1
ATOM 1382 O O . LYS A 1 177 ? 0.516 -2.526 -14.311 1.00 93.00 177 LYS A O 1
ATOM 1387 N N . ILE A 1 178 ? -0.756 -3.266 -12.602 1.00 94.44 178 ILE A N 1
ATOM 1388 C CA . ILE A 1 178 ? -1.899 -2.373 -12.828 1.00 94.44 178 ILE A CA 1
ATOM 1389 C C . ILE A 1 178 ? -1.472 -0.914 -12.646 1.00 94.44 178 ILE A C 1
ATOM 1391 O O . ILE A 1 178 ? -1.668 -0.105 -13.548 1.00 94.44 178 ILE A O 1
ATOM 1395 N N . GLY A 1 179 ? -0.818 -0.592 -11.527 1.00 95.31 179 GLY A N 1
ATOM 1396 C CA . GLY A 1 179 ? -0.372 0.775 -11.256 1.00 95.31 179 GLY A CA 1
ATOM 1397 C C . GLY A 1 179 ? 0.715 1.262 -12.220 1.00 95.31 179 GLY A C 1
ATOM 1398 O O . GLY A 1 179 ? 0.706 2.426 -12.612 1.00 95.31 179 GLY A O 1
ATOM 1399 N N . ILE A 1 180 ? 1.620 0.381 -12.667 1.00 94.56 180 ILE A N 1
ATOM 1400 C CA . ILE A 1 180 ? 2.628 0.710 -13.693 1.00 94.56 180 ILE A CA 1
ATOM 1401 C C . ILE A 1 180 ? 1.968 1.051 -15.038 1.00 94.56 180 ILE A C 1
ATOM 1403 O O . ILE A 1 180 ? 2.379 2.008 -15.703 1.00 94.56 180 ILE A O 1
ATOM 1407 N N . GLU A 1 181 ? 0.961 0.272 -15.446 1.00 93.00 181 GLU A N 1
ATOM 1408 C CA . GLU A 1 181 ? 0.192 0.52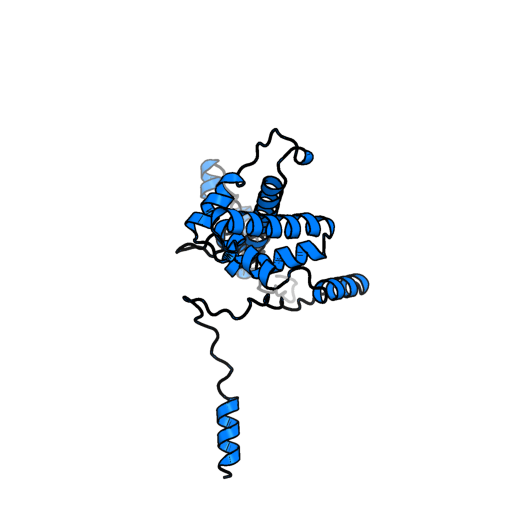2 -16.670 1.00 93.00 181 GLU A CA 1
ATOM 1409 C C . GLU A 1 181 ? -0.580 1.844 -16.582 1.00 93.00 181 GLU A C 1
ATOM 1411 O O . GLU A 1 181 ? -0.549 2.623 -17.537 1.00 93.00 181 GLU A O 1
ATOM 1416 N N . GLU A 1 182 ? -1.190 2.125 -15.428 1.00 94.62 182 GLU A N 1
ATOM 1417 C CA . GLU A 1 182 ? -1.962 3.340 -15.156 1.00 94.62 182 GLU A CA 1
ATOM 1418 C C . GLU A 1 182 ? -1.144 4.625 -15.339 1.00 94.62 182 GLU A C 1
ATOM 1420 O O . GLU A 1 182 ? -1.556 5.525 -16.071 1.00 94.62 182 GLU A O 1
ATOM 1425 N N . ILE A 1 183 ? 0.056 4.702 -14.755 1.00 93.75 183 ILE A N 1
ATOM 1426 C CA . ILE A 1 183 ? 0.923 5.888 -14.891 1.00 93.75 183 ILE A CA 1
ATOM 1427 C C . ILE A 1 183 ? 1.643 5.957 -16.246 1.00 93.75 183 ILE A C 1
ATOM 1429 O O . ILE A 1 183 ? 2.441 6.864 -16.492 1.00 93.75 183 ILE A O 1
ATOM 1433 N N . GLY A 1 184 ? 1.419 4.976 -17.125 1.00 91.69 184 GLY A N 1
ATOM 1434 C CA . GLY A 1 184 ? 2.060 4.892 -18.432 1.00 91.69 184 GLY A CA 1
ATOM 1435 C C . GLY A 1 184 ? 3.571 4.658 -18.368 1.00 91.69 184 GLY A C 1
ATOM 1436 O O . GLY A 1 184 ? 4.268 4.922 -19.356 1.00 91.69 184 GLY A O 1
ATOM 1437 N N . TYR A 1 185 ? 4.096 4.163 -17.241 1.00 90.06 185 TYR A N 1
ATOM 1438 C CA . TYR A 1 185 ? 5.528 3.938 -17.079 1.00 90.06 185 TYR A CA 1
ATOM 1439 C C . TYR A 1 185 ? 5.991 2.837 -18.033 1.00 90.06 185 TYR A C 1
ATOM 1441 O O . TYR A 1 185 ? 5.574 1.684 -17.954 1.00 90.06 185 TYR A O 1
ATOM 1449 N N . LYS A 1 186 ? 6.869 3.200 -18.972 1.00 85.06 186 LYS A N 1
ATOM 1450 C CA . LYS A 1 186 ? 7.401 2.256 -19.964 1.00 85.06 186 LYS A CA 1
ATOM 1451 C C . LYS A 1 186 ? 8.592 1.459 -19.441 1.00 85.06 186 LYS A C 1
ATOM 1453 O O . LYS A 1 186 ? 8.814 0.356 -19.920 1.00 85.06 186 LYS A O 1
ATOM 1458 N N . GLY A 1 187 ? 9.328 1.974 -18.456 1.00 82.44 187 GLY A N 1
ATOM 1459 C CA . GLY A 1 187 ? 10.559 1.354 -17.965 1.00 82.44 187 GLY A CA 1
ATOM 1460 C C . GLY A 1 187 ? 11.664 1.258 -19.018 1.00 82.44 187 GLY A C 1
ATOM 1461 O O . GLY A 1 187 ? 11.616 1.911 -20.061 1.00 82.44 187 GLY A O 1
ATOM 1462 N N . ASN A 1 188 ? 12.667 0.422 -18.744 1.00 79.94 188 ASN A N 1
ATOM 1463 C CA . ASN A 1 188 ? 13.764 0.138 -19.672 1.00 79.94 188 ASN A CA 1
ATOM 1464 C C . ASN A 1 188 ? 13.332 -0.908 -20.706 1.00 79.94 188 ASN A C 1
ATOM 1466 O O . ASN A 1 188 ? 13.776 -2.055 -20.680 1.00 79.94 188 ASN A O 1
ATOM 1470 N N . GLN A 1 189 ? 12.438 -0.515 -21.607 1.00 74.31 189 GLN A N 1
ATOM 1471 C CA . GLN A 1 189 ? 12.122 -1.320 -22.783 1.00 74.31 189 GLN A CA 1
ATOM 1472 C C . GLN A 1 189 ? 13.174 -1.053 -23.859 1.00 74.31 189 GLN A C 1
ATOM 1474 O O . GLN A 1 189 ? 13.493 0.116 -24.100 1.00 74.31 189 GLN A O 1
ATOM 1479 N N . PRO A 1 190 ? 13.706 -2.092 -24.530 1.00 74.12 190 PRO A N 1
ATOM 1480 C CA . PRO A 1 190 ? 14.524 -1.899 -25.716 1.00 74.12 190 PRO A CA 1
ATOM 1481 C C . PRO A 1 190 ? 13.735 -1.065 -26.727 1.00 74.12 190 PRO A C 1
ATOM 1483 O O . PRO A 1 190 ? 12.743 -1.527 -27.292 1.00 74.12 190 PRO A O 1
ATOM 1486 N N . ASN A 1 191 ? 14.152 0.178 -26.929 1.00 77.44 191 ASN A N 1
ATOM 1487 C CA . ASN A 1 191 ? 13.571 1.051 -27.930 1.00 77.44 191 ASN A CA 1
ATOM 1488 C C . ASN A 1 191 ? 14.495 1.123 -29.146 1.00 77.44 191 ASN A C 1
ATOM 1490 O O . ASN A 1 191 ? 15.661 0.723 -29.118 1.00 77.44 191 ASN A O 1
ATOM 1494 N N . VAL A 1 192 ? 13.930 1.588 -30.250 1.00 80.50 192 VAL A N 1
ATOM 1495 C CA . VAL A 1 192 ? 14.714 2.027 -31.393 1.00 80.50 192 VAL A CA 1
ATOM 1496 C C . VAL A 1 192 ? 14.876 3.526 -31.230 1.00 80.50 192 VAL A C 1
ATOM 1498 O O . VAL A 1 192 ? 13.914 4.269 -31.407 1.00 80.50 192 VAL A O 1
ATOM 1501 N N . TRP A 1 193 ? 16.067 3.956 -30.829 1.00 79.62 193 TRP A N 1
ATOM 1502 C CA . TRP A 1 193 ? 16.409 5.370 -30.813 1.00 79.62 193 TRP A CA 1
ATOM 1503 C C . TRP A 1 19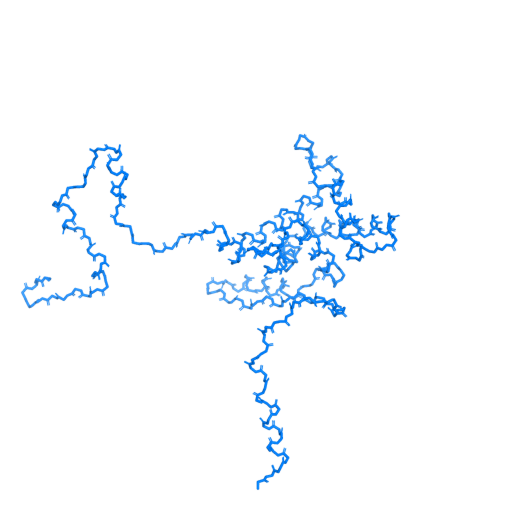3 ? 16.934 5.770 -32.190 1.00 79.62 193 TRP A C 1
ATOM 1505 O O . TRP A 1 193 ? 18.024 5.354 -32.578 1.00 79.62 193 TRP A O 1
ATOM 1515 N N . ASP A 1 194 ? 16.155 6.574 -32.908 1.00 79.56 194 ASP A N 1
ATOM 1516 C CA . ASP A 1 194 ? 16.480 7.063 -34.255 1.00 79.56 194 ASP A CA 1
ATOM 1517 C C . ASP A 1 194 ? 17.003 8.512 -34.240 1.00 79.56 194 ASP A C 1
ATOM 1519 O O . ASP A 1 194 ? 16.868 9.266 -35.196 1.00 79.56 194 ASP A O 1
ATOM 1523 N N . GLY A 1 195 ? 17.586 8.928 -33.110 1.00 85.88 195 GLY A N 1
ATOM 1524 C CA . GLY A 1 195 ? 18.063 10.293 -32.908 1.00 85.88 195 GLY A CA 1
ATOM 1525 C C . GLY A 1 195 ? 17.051 11.213 -32.223 1.00 85.88 195 GLY A C 1
ATOM 1526 O O . GLY A 1 195 ? 15.981 10.808 -31.772 1.00 85.88 195 GLY A O 1
ATOM 1527 N N . VAL A 1 196 ? 17.452 12.476 -32.095 1.00 90.44 196 VAL A N 1
ATOM 1528 C CA . VAL A 1 196 ? 16.634 13.570 -31.572 1.00 90.44 196 VAL A CA 1
ATOM 1529 C C . VAL A 1 196 ? 15.503 13.845 -32.573 1.00 90.44 196 VAL A C 1
ATOM 1531 O O . VAL A 1 196 ? 15.792 14.000 -33.761 1.00 90.44 196 VAL A O 1
ATOM 1534 N N . PRO A 1 197 ? 14.237 13.930 -32.125 1.00 91.25 197 PRO A N 1
ATOM 1535 C CA . PRO A 1 197 ? 13.102 14.242 -32.990 1.00 91.25 197 PRO A CA 1
ATOM 1536 C C . PRO A 1 197 ? 13.284 15.534 -33.801 1.00 91.25 197 PRO A C 1
ATOM 1538 O O . PRO A 1 197 ? 13.860 16.510 -33.312 1.00 91.25 197 PRO A O 1
ATOM 1541 N N . GLN A 1 198 ? 12.764 15.557 -35.033 1.00 91.19 198 GLN A N 1
ATOM 1542 C CA . GLN A 1 198 ? 12.949 16.685 -35.956 1.00 91.19 198 GLN A CA 1
ATOM 1543 C C . GLN A 1 198 ? 12.411 18.008 -35.394 1.00 91.19 198 GLN A C 1
ATOM 1545 O O . GLN A 1 198 ? 13.053 19.042 -35.535 1.00 91.19 198 GLN A O 1
ATOM 1550 N N . ASP A 1 199 ? 11.280 17.976 -34.691 1.00 95.31 199 ASP A N 1
ATOM 1551 C CA . ASP A 1 199 ? 10.682 19.152 -34.055 1.00 95.31 199 ASP A CA 1
ATOM 1552 C C . ASP A 1 199 ? 11.580 19.768 -32.972 1.00 95.31 199 ASP A C 1
ATOM 1554 O O . ASP A 1 199 ? 11.549 20.980 -32.759 1.00 95.31 199 ASP A O 1
ATOM 1558 N N . VAL A 1 200 ? 12.408 18.959 -32.307 1.00 95.38 200 VAL A N 1
ATOM 1559 C CA . VAL A 1 200 ? 13.400 19.428 -31.330 1.00 95.38 200 VAL A CA 1
ATOM 1560 C C . VAL A 1 200 ? 14.634 19.993 -32.038 1.00 95.38 200 VAL A C 1
ATOM 1562 O O . VAL A 1 200 ? 15.153 21.031 -31.631 1.00 95.38 200 VAL A O 1
ATOM 1565 N N . LEU A 1 201 ? 15.095 19.359 -33.119 1.00 95.62 201 LEU A N 1
ATOM 1566 C CA . LEU A 1 201 ? 16.196 19.880 -33.940 1.00 95.62 201 LEU A CA 1
ATOM 1567 C C . LEU A 1 201 ? 15.860 21.267 -34.512 1.00 95.62 201 LEU A C 1
ATOM 1569 O O . LEU A 1 201 ? 16.660 22.200 -34.391 1.00 95.62 201 LEU A O 1
ATOM 1573 N N . ASP A 1 202 ? 14.640 21.421 -35.032 1.00 96.19 202 ASP A N 1
ATOM 1574 C CA . ASP A 1 202 ? 14.123 22.669 -35.595 1.00 96.19 202 ASP A CA 1
ATOM 1575 C C . ASP A 1 202 ? 14.071 23.793 -34.545 1.00 96.19 202 ASP A C 1
ATOM 1577 O O . ASP A 1 202 ? 14.461 24.927 -34.833 1.00 96.19 202 ASP A O 1
ATOM 1581 N N . GLN A 1 203 ? 13.666 23.486 -33.303 1.00 97.25 203 GLN A N 1
ATOM 1582 C CA . GLN A 1 203 ? 13.667 24.448 -32.184 1.00 97.25 203 GLN A CA 1
ATOM 1583 C C . GLN A 1 203 ? 15.058 25.020 -31.890 1.00 97.25 203 GLN A C 1
ATOM 1585 O O . GLN A 1 203 ? 15.180 26.160 -31.436 1.00 97.25 203 GLN A O 1
ATOM 1590 N N . HIS A 1 204 ? 16.105 24.238 -32.146 1.00 96.62 204 HIS A N 1
ATOM 1591 C CA . HIS A 1 204 ? 17.490 24.616 -31.889 1.00 96.62 204 HIS A CA 1
ATOM 1592 C C . HIS A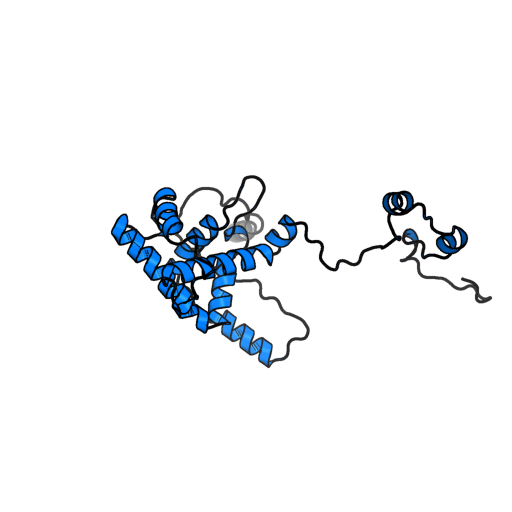 1 204 ? 18.246 25.059 -33.150 1.00 96.62 204 HIS A C 1
ATOM 1594 O O . HIS A 1 204 ? 19.415 25.431 -33.049 1.00 96.62 204 HIS A O 1
ATOM 1600 N N . GLY A 1 205 ? 17.595 25.063 -34.320 1.00 95.81 205 GLY A N 1
ATOM 1601 C CA . GLY A 1 205 ? 18.207 25.458 -35.591 1.00 95.81 205 GLY A CA 1
ATOM 1602 C C . GLY A 1 205 ? 19.373 24.559 -36.008 1.00 95.81 205 GLY A C 1
ATOM 1603 O O . GLY A 1 205 ? 20.311 25.028 -36.653 1.00 95.81 205 GLY A O 1
ATOM 1604 N N . VAL A 1 206 ? 19.340 23.289 -35.602 1.00 95.50 206 VAL A N 1
ATOM 1605 C CA . VAL A 1 206 ? 20.351 22.280 -35.936 1.00 95.50 206 VAL A CA 1
ATOM 1606 C C . VAL A 1 206 ? 19.733 21.197 -36.812 1.00 95.50 206 VAL A C 1
ATOM 1608 O O . VAL A 1 206 ? 18.523 21.012 -36.821 1.00 95.50 206 VAL A O 1
ATOM 1611 N N . ALA A 1 207 ? 20.562 20.472 -37.554 1.00 94.25 207 ALA A N 1
ATOM 1612 C CA . ALA A 1 207 ? 20.144 19.321 -38.341 1.00 94.25 207 ALA A CA 1
ATOM 1613 C C . ALA A 1 207 ? 21.256 18.272 -38.340 1.00 94.25 207 ALA A C 1
ATOM 1615 O O . ALA A 1 207 ? 22.427 18.593 -38.115 1.00 94.25 207 ALA A O 1
ATOM 1616 N N . TYR A 1 208 ? 20.885 17.021 -38.588 1.00 91.44 208 TYR A N 1
ATOM 1617 C CA . TYR A 1 208 ? 21.854 15.962 -38.826 1.00 91.44 208 TYR A CA 1
ATOM 1618 C C . TYR A 1 208 ? 22.491 16.102 -40.211 1.00 91.44 208 TYR A C 1
ATOM 1620 O O . TYR A 1 208 ? 21.862 16.572 -41.156 1.00 91.44 208 TYR A O 1
ATOM 1628 N N . ASP A 1 209 ? 23.745 15.677 -40.323 1.00 91.69 209 ASP A N 1
ATOM 1629 C CA . ASP A 1 209 ? 24.451 15.590 -41.598 1.00 91.69 209 ASP A CA 1
ATOM 1630 C C . ASP A 1 209 ? 23.950 14.369 -42.385 1.00 91.69 209 ASP A C 1
ATOM 1632 O O . ASP A 1 209 ? 23.987 13.239 -41.885 1.00 91.69 209 ASP A O 1
ATOM 1636 N N . GLU A 1 210 ? 23.489 14.596 -43.615 1.00 89.94 210 GLU A N 1
ATOM 1637 C CA . GLU A 1 210 ? 22.962 13.556 -44.503 1.00 89.94 210 GLU A CA 1
ATOM 1638 C C . GLU A 1 210 ? 23.976 12.427 -44.752 1.00 89.94 210 GLU A C 1
ATOM 1640 O O . GLU A 1 210 ? 23.583 11.260 -44.829 1.00 89.94 210 GLU A O 1
ATOM 1645 N N . GLU A 1 211 ? 25.280 12.737 -44.814 1.00 91.50 211 GLU A N 1
ATOM 1646 C CA . GLU A 1 211 ? 26.324 11.724 -45.012 1.00 91.50 211 GLU A CA 1
ATOM 1647 C C . GLU A 1 211 ? 26.401 10.759 -43.820 1.00 91.50 211 GLU A C 1
ATOM 1649 O O . GLU A 1 211 ? 26.641 9.560 -43.986 1.00 91.50 211 GLU A O 1
ATOM 1654 N N . TRP A 1 212 ? 26.189 11.270 -42.605 1.00 86.75 212 TRP A N 1
ATOM 1655 C CA . TRP A 1 212 ? 26.202 10.461 -41.390 1.00 86.75 212 TRP A CA 1
ATOM 1656 C C . TRP A 1 212 ? 24.909 9.675 -41.212 1.00 86.75 212 TRP A C 1
ATOM 1658 O O . TRP A 1 212 ? 24.983 8.495 -40.869 1.00 86.75 212 TRP A O 1
ATOM 1668 N N . LEU A 1 213 ? 23.751 10.270 -41.520 1.00 85.88 213 LEU A N 1
ATOM 1669 C CA . LEU A 1 213 ? 22.466 9.562 -41.497 1.00 85.88 213 LEU A CA 1
ATOM 1670 C C . LEU A 1 213 ? 22.474 8.342 -42.425 1.00 85.88 213 LEU A C 1
ATOM 1672 O O . LEU A 1 213 ? 22.010 7.274 -42.037 1.00 85.88 213 LEU A O 1
ATOM 1676 N N . ALA A 1 214 ? 23.066 8.464 -43.617 1.00 86.62 214 ALA A N 1
ATOM 1677 C CA . ALA A 1 214 ? 23.169 7.361 -44.574 1.00 86.62 214 ALA A CA 1
ATOM 1678 C C . ALA A 1 214 ? 24.038 6.184 -44.082 1.00 86.62 214 ALA A C 1
ATOM 1680 O O . ALA A 1 214 ? 23.914 5.074 -44.599 1.00 86.62 214 ALA A O 1
ATOM 1681 N N . LYS A 1 215 ? 24.921 6.414 -43.099 1.00 86.38 215 LYS A N 1
ATOM 1682 C CA . LYS A 1 215 ? 25.779 5.387 -42.478 1.00 86.38 215 LYS A CA 1
ATOM 1683 C C . LYS A 1 215 ? 25.167 4.784 -41.212 1.00 86.38 215 LYS A C 1
ATOM 1685 O O . LYS A 1 215 ? 25.688 3.788 -40.707 1.00 86.38 215 LYS A O 1
ATOM 1690 N N . CYS A 1 216 ? 24.114 5.388 -40.663 1.00 85.88 216 CYS A N 1
ATOM 1691 C CA . CYS A 1 216 ? 23.413 4.854 -39.503 1.00 85.88 216 CYS A CA 1
ATOM 1692 C C . CYS A 1 216 ? 22.684 3.548 -39.854 1.00 85.88 216 CYS A C 1
ATOM 1694 O O . CYS A 1 216 ? 22.370 3.266 -41.010 1.00 85.88 216 CYS A O 1
ATOM 1696 N N . VAL A 1 217 ? 22.423 2.725 -38.835 1.00 83.31 217 VAL A N 1
ATOM 1697 C CA . VAL A 1 217 ? 21.713 1.453 -39.014 1.00 83.31 217 VAL A CA 1
ATOM 1698 C C . VAL A 1 217 ? 20.288 1.725 -39.492 1.00 83.31 217 VAL A C 1
ATOM 1700 O O . VAL A 1 217 ? 19.509 2.346 -38.774 1.00 83.31 217 VAL A O 1
ATOM 1703 N N . ASP A 1 218 ? 19.927 1.181 -40.656 1.00 84.19 218 ASP A N 1
ATOM 1704 C CA . ASP A 1 218 ? 18.535 1.086 -41.097 1.00 84.19 218 ASP A CA 1
ATOM 1705 C C . ASP A 1 218 ? 17.791 0.115 -40.171 1.00 84.19 218 ASP A C 1
ATOM 1707 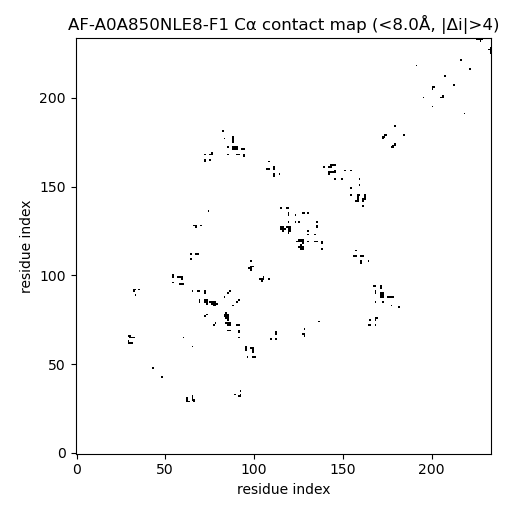O O . ASP A 1 218 ? 17.893 -1.113 -40.278 1.00 84.19 218 ASP A O 1
ATOM 1711 N N . GLN A 1 219 ? 17.042 0.677 -39.226 1.00 84.25 219 GLN A N 1
ATOM 1712 C CA . GLN A 1 219 ? 16.349 -0.079 -38.187 1.00 84.25 219 GLN A CA 1
ATOM 1713 C C . GLN A 1 219 ? 15.293 -1.035 -38.762 1.00 84.25 219 GLN A C 1
ATOM 1715 O O . GLN A 1 219 ? 14.981 -2.041 -38.121 1.00 84.25 219 GLN A O 1
ATOM 1720 N N . SER A 1 220 ? 14.798 -0.793 -39.985 1.00 85.56 220 SER A N 1
ATOM 1721 C CA . SER A 1 220 ? 13.892 -1.715 -40.687 1.00 85.56 220 SER A CA 1
ATOM 1722 C C . SER A 1 220 ? 14.590 -3.004 -41.141 1.00 85.56 220 SER A C 1
ATOM 1724 O O . SER A 1 220 ? 13.946 -4.044 -41.276 1.00 85.56 220 SER A O 1
ATOM 1726 N N . LYS A 1 221 ? 15.918 -2.962 -41.308 1.00 85.38 221 LYS A N 1
ATOM 1727 C CA . LYS A 1 221 ? 16.760 -4.086 -41.742 1.00 85.38 221 LYS A CA 1
ATOM 1728 C C . LYS A 1 221 ? 17.620 -4.673 -40.628 1.00 85.38 221 LYS A C 1
ATOM 1730 O O . LYS A 1 221 ? 18.333 -5.637 -40.873 1.00 85.38 221 LYS A O 1
ATOM 1735 N N . ARG A 1 222 ? 17.532 -4.168 -39.391 1.00 83.06 222 ARG A N 1
ATOM 1736 C CA . ARG A 1 222 ? 18.390 -4.589 -38.261 1.00 83.06 222 ARG A CA 1
ATOM 1737 C C . ARG A 1 222 ? 18.384 -6.096 -37.956 1.00 83.06 222 ARG A C 1
ATOM 1739 O O . ARG A 1 222 ? 19.302 -6.587 -37.314 1.00 83.06 222 ARG A O 1
ATOM 1746 N N . GLY A 1 223 ? 17.320 -6.805 -38.343 1.00 84.19 223 GLY A N 1
ATOM 1747 C CA . GLY A 1 223 ? 17.178 -8.253 -38.151 1.00 84.19 223 GLY A CA 1
ATOM 1748 C C . GLY A 1 223 ? 17.628 -9.098 -39.345 1.00 84.19 223 GLY A C 1
ATOM 1749 O O . GLY A 1 223 ? 17.590 -10.323 -39.257 1.00 84.19 223 GLY A O 1
ATOM 1750 N N . VAL A 1 224 ? 18.012 -8.471 -40.460 1.00 87.88 224 VAL A N 1
ATOM 1751 C CA . VAL A 1 224 ? 18.533 -9.164 -41.641 1.00 87.88 224 VAL A CA 1
ATOM 1752 C C . VAL A 1 224 ? 19.972 -9.576 -41.345 1.00 87.88 224 VAL A C 1
ATOM 1754 O O . VAL A 1 224 ? 20.806 -8.741 -41.001 1.00 87.88 224 VAL A O 1
ATOM 1757 N N . ILE A 1 225 ? 20.253 -10.876 -41.440 1.00 86.81 225 ILE A N 1
ATOM 1758 C CA . ILE A 1 225 ? 21.610 -11.403 -41.281 1.00 86.81 225 ILE A CA 1
ATOM 1759 C C . ILE A 1 225 ? 22.427 -10.940 -42.484 1.00 86.81 225 ILE A C 1
ATOM 1761 O O . ILE A 1 225 ? 21.986 -11.091 -43.620 1.00 86.81 225 ILE A O 1
ATOM 1765 N N . ALA A 1 226 ? 23.601 -10.372 -42.227 1.00 84.56 226 ALA A N 1
ATOM 1766 C CA . ALA A 1 226 ? 24.483 -9.942 -43.295 1.00 84.56 226 ALA A CA 1
ATOM 1767 C C . ALA A 1 226 ? 25.115 -11.163 -43.986 1.00 84.56 226 ALA A C 1
ATOM 1769 O O . ALA A 1 226 ? 25.656 -12.046 -43.312 1.00 84.56 226 ALA A O 1
ATOM 1770 N N . GLU A 1 227 ? 25.022 -11.218 -45.312 1.00 88.56 227 GLU A N 1
ATOM 1771 C CA . GLU A 1 227 ? 25.574 -12.290 -46.139 1.00 88.56 227 GLU A CA 1
ATOM 1772 C C . GLU A 1 227 ? 26.824 -11.773 -46.842 1.00 88.56 227 GLU A C 1
ATOM 1774 O O . GLU A 1 227 ? 26.812 -10.679 -47.389 1.00 88.56 227 GLU A O 1
ATOM 1779 N N . TRP A 1 228 ? 27.902 -12.552 -46.810 1.00 87.88 228 TRP A N 1
ATOM 1780 C CA . TRP A 1 228 ? 29.152 -12.186 -47.467 1.00 87.88 228 TRP A CA 1
ATOM 1781 C C . TRP A 1 228 ? 29.294 -12.971 -48.766 1.00 87.88 228 TRP A C 1
ATOM 1783 O O . TRP A 1 228 ? 29.073 -14.186 -48.772 1.00 87.88 228 TRP A O 1
ATOM 1793 N N . ASP A 1 229 ? 29.671 -12.297 -49.850 1.00 90.56 229 ASP A N 1
ATOM 1794 C CA . ASP A 1 229 ? 30.009 -12.970 -51.104 1.00 90.56 229 ASP A CA 1
ATOM 1795 C C . ASP A 1 229 ? 31.401 -13.641 -51.048 1.00 90.56 229 ASP A C 1
ATOM 1797 O O . ASP A 1 229 ? 32.157 -13.496 -50.082 1.00 90.56 229 ASP A O 1
ATOM 1801 N N . GLU A 1 230 ? 31.745 -14.422 -52.082 1.00 90.69 230 GLU A N 1
ATOM 1802 C CA . GLU A 1 230 ? 33.037 -15.132 -52.169 1.00 90.69 230 GLU A CA 1
ATOM 1803 C C . GLU A 1 230 ? 34.251 -14.183 -52.227 1.00 90.69 230 GLU A C 1
ATOM 1805 O O . GLU A 1 230 ? 35.368 -14.598 -51.910 1.00 90.69 230 GLU A O 1
ATOM 1810 N N . ASP A 1 231 ? 34.027 -12.915 -52.581 1.00 90.19 231 ASP A N 1
ATOM 1811 C CA . ASP A 1 231 ? 35.039 -11.860 -52.656 1.00 90.19 231 ASP A CA 1
ATOM 1812 C C . ASP A 1 231 ? 35.152 -11.056 -51.341 1.00 90.19 231 ASP A C 1
ATOM 1814 O O . ASP A 1 231 ? 36.022 -10.190 -51.212 1.00 90.19 231 ASP A O 1
ATOM 1818 N N . GLY A 1 232 ? 34.324 -11.367 -50.334 1.00 81.19 232 GLY A N 1
ATOM 1819 C CA . GLY A 1 232 ? 34.333 -10.728 -49.019 1.00 81.19 232 GLY A CA 1
ATOM 1820 C C . GLY A 1 232 ? 33.601 -9.385 -48.957 1.00 81.19 232 GLY A C 1
ATOM 1821 O O . GLY A 1 232 ? 33.903 -8.582 -48.071 1.00 81.19 232 GLY A O 1
ATOM 1822 N N . ASN A 1 233 ? 32.653 -9.129 -49.861 1.00 83.56 233 ASN A N 1
ATOM 1823 C CA . ASN A 1 233 ? 31.749 -7.979 -49.791 1.00 83.56 233 ASN A CA 1
ATOM 1824 C C . ASN A 1 233 ? 30.461 -8.329 -49.029 1.00 83.56 233 ASN A C 1
ATOM 1826 O O . ASN A 1 233 ? 30.036 -9.484 -49.038 1.00 83.56 233 ASN A O 1
ATOM 1830 N N . LEU A 1 234 ? 29.876 -7.318 -48.375 1.00 74.12 234 LEU A N 1
ATOM 1831 C CA . LEU A 1 234 ? 28.628 -7.375 -47.596 1.00 74.12 234 LEU A CA 1
ATOM 1832 C C . LEU A 1 234 ? 27.391 -7.051 -48.445 1.00 74.12 234 LEU A C 1
ATOM 1834 O O . LEU A 1 234 ? 27.526 -6.173 -49.330 1.00 74.12 234 LEU A O 1
#

Nearest PDB structures (foldseek):
  8snb-assembly1_6Q  TM=1.371E-01  e=4.862E-01  Strongylocentrotus purpuratus

Secondary structure (DSSP, 8-state):
--HHHHHHHHHTTSSSS------S----S--PPP-------TT--HHHHHHHHHHHH---S-HHHHHHHHHHHHHHS---SSS--GGGGTHHHHHHHHHHH-GGGHHHHHHHHHHHHHHHHHHHSS-GGGS-HHHHHHHHHTTS---TTS-GGGS-HHHHHHHHHHHHHHHHHHHSHHHHHHTT---S------SS-HHHHHHHT----HHHHTTS--TTTTTSPP---TTS--

InterPro domains:
  IPR027056 Gluconate 2-dehydrogenase subunit 3 [PF13618] (63-191)

Organism: NCBI:txid2697365

pLDDT: mean 85.73, std 18.11, range [34.91, 98.75]

Sequence (234 aa):
MDRRKSLKSIVLGSVAGGLAIHGCKPSTEGTELTEAPKITYPGRVPQELEQITELQDEQFLNPHEVETLTVLCDLILPATQEYKGASDADVVGFIEFMGKDVETLQPDIRGGLMWLDHKSNTEHGVEFKDATEEQQKAILDGIAYYDPEVPGNERPFEVNFFSLVRNLTMTGFYTSKIGIEEIGYKGNQPNVWDGVPQDVLDQHGVAYDEEWLAKCVDQSKRGVIAEWDEDGNL

Mean predicted aligned error: 12.3 Å

Foldseek 3Di:
DDPVVVVVVVVVPPDPDDPDDPDDDDDPPQPDQPQDPPDDDPPDDPVVVVVVVVLSPDFQDDSVLLLLLLVLQCLLFPADPVAHGLVVLSLSVQVRSCCSVPVVCSCLSVVLLVVQQVVCCVPPVGGLSPDDPVSNVVVCVVQVDDDPVDDPVRDDSNNNSSVVSSVSSCVSQCVGPRNCVVVVPPPPDDDDDLDDDPVVCVVVVHDDDPVVSVVDDPPVCPPPDDDADPVGDD

Solvent-accessible surface area (backbone atoms only — not comparable to full-atom values): 14673 Å² total; per-residue (Å²): 134,63,73,75,56,58,57,55,56,58,69,73,68,72,80,88,81,79,91,79,86,93,76,93,80,94,68,97,61,78,66,69,74,74,81,74,79,88,78,81,67,90,86,68,54,73,69,59,53,50,52,53,50,53,61,67,71,56,80,80,67,51,58,66,54,42,51,38,46,44,51,51,36,30,71,74,38,56,56,56,98,89,46,77,25,27,67,79,50,46,22,60,57,45,52,43,49,47,37,60,78,40,58,86,47,38,63,50,52,54,53,34,54,54,46,44,30,51,51,29,33,72,78,70,71,35,49,43,67,73,42,53,71,70,57,44,46,60,58,43,68,77,26,72,72,78,65,86,88,56,54,76,92,77,48,60,66,61,34,51,31,45,50,49,53,49,51,51,39,54,48,31,26,54,71,24,74,64,34,28,59,71,74,63,62,72,75,95,57,95,71,87,83,88,70,81,56,65,74,59,32,58,76,69,75,50,80,84,58,67,77,56,60,73,69,49,82,58,74,94,52,68,85,62,80,87,60,67,51,98,87,72,48,114